Protein AF-A0A6A9SJ47-F1 (afdb_monomer)

Structure (mmCIF, N/CA/C/O backbone):
data_AF-A0A6A9SJ47-F1
#
_entry.id   AF-A0A6A9SJ47-F1
#
loop_
_atom_site.group_PDB
_atom_site.id
_atom_site.type_symbol
_atom_site.label_atom_id
_atom_site.label_alt_id
_atom_site.label_comp_id
_atom_site.label_asym_id
_atom_site.label_entity_id
_atom_site.label_seq_id
_atom_site.pdbx_PDB_ins_code
_atom_site.Cartn_x
_atom_site.Cartn_y
_atom_site.Cartn_z
_atom_site.occupancy
_atom_site.B_iso_or_equiv
_atom_site.auth_seq_id
_atom_site.auth_comp_id
_atom_site.auth_asym_id
_atom_site.auth_atom_id
_atom_site.pdbx_PDB_model_num
ATOM 1 N N . MET A 1 1 ? -46.510 14.498 6.856 1.00 38.53 1 MET A N 1
ATOM 2 C CA . MET A 1 1 ? -45.341 15.054 7.566 1.00 38.53 1 MET A CA 1
ATOM 3 C C . MET A 1 1 ? -44.409 15.606 6.505 1.00 38.53 1 MET A C 1
ATOM 5 O O . MET A 1 1 ? -44.018 14.842 5.630 1.00 38.53 1 MET A O 1
ATOM 9 N N . SER A 1 2 ? -44.195 16.925 6.502 1.00 41.66 2 SER A N 1
ATOM 10 C CA . SER A 1 2 ? -43.297 17.608 5.561 1.00 41.66 2 SER A CA 1
ATOM 11 C C . SER A 1 2 ? -41.881 17.081 5.772 1.00 41.66 2 SER A C 1
ATOM 13 O O . SER A 1 2 ? -41.416 17.031 6.907 1.00 41.66 2 SER A O 1
ATOM 15 N N . ARG A 1 3 ? -41.240 16.602 4.707 1.00 46.16 3 ARG A N 1
ATOM 16 C CA . ARG A 1 3 ? -39.830 16.213 4.724 1.00 46.16 3 ARG A CA 1
ATOM 17 C C . ARG A 1 3 ? -39.030 17.479 4.427 1.00 46.16 3 ARG A C 1
ATOM 19 O O . ARG A 1 3 ? -38.907 17.843 3.264 1.00 46.16 3 ARG A O 1
ATOM 26 N N . ASP A 1 4 ? -38.524 18.128 5.471 1.00 48.19 4 ASP A N 1
ATOM 27 C CA . ASP A 1 4 ? -37.650 19.306 5.379 1.00 48.19 4 ASP A CA 1
ATOM 28 C C . ASP A 1 4 ? -36.242 18.892 4.925 1.00 48.19 4 ASP A C 1
ATOM 30 O O . ASP A 1 4 ? -35.287 18.886 5.694 1.00 48.19 4 ASP A O 1
ATOM 34 N N . TRP A 1 5 ? -36.122 18.483 3.663 1.00 48.81 5 TRP A N 1
ATOM 35 C CA . TRP A 1 5 ? -34.831 18.366 2.991 1.00 48.81 5 TRP A CA 1
ATOM 36 C C . TRP A 1 5 ? -34.621 19.664 2.221 1.00 48.81 5 TRP A C 1
ATOM 38 O O . TRP A 1 5 ? -35.140 19.823 1.117 1.00 48.81 5 TRP A O 1
ATOM 48 N N . ASP A 1 6 ? -33.928 20.623 2.832 1.00 63.69 6 ASP A N 1
ATOM 49 C CA . ASP A 1 6 ? -33.497 21.827 2.126 1.00 63.69 6 ASP A CA 1
ATOM 50 C C . ASP A 1 6 ? -32.212 21.562 1.322 1.00 63.69 6 ASP A C 1
ATOM 52 O O . ASP A 1 6 ? -31.498 20.580 1.547 1.00 63.69 6 ASP A O 1
ATOM 56 N N . GLN A 1 7 ? -31.916 22.440 0.362 1.00 55.34 7 GLN A N 1
ATOM 57 C CA . GLN A 1 7 ? -30.759 22.292 -0.524 1.00 55.34 7 GLN A CA 1
ATOM 58 C C . GLN A 1 7 ? -29.437 22.210 0.261 1.00 55.34 7 GLN A C 1
ATOM 60 O O . GLN A 1 7 ? -28.571 21.419 -0.083 1.00 55.34 7 GLN A O 1
ATOM 65 N N . ASN A 1 8 ? -29.318 22.929 1.382 1.00 55.66 8 ASN A N 1
ATOM 66 C CA . ASN A 1 8 ? -28.132 22.898 2.244 1.00 55.66 8 ASN A CA 1
ATOM 67 C C . ASN A 1 8 ? -27.959 21.562 2.987 1.00 55.66 8 ASN A C 1
ATOM 69 O O . ASN A 1 8 ? -26.841 21.190 3.350 1.00 55.66 8 ASN A O 1
ATOM 73 N N . THR A 1 9 ? -29.054 20.864 3.283 1.00 58.53 9 THR A N 1
ATOM 74 C CA . THR A 1 9 ? -29.053 19.518 3.864 1.00 58.53 9 THR A CA 1
ATOM 75 C C . THR A 1 9 ? -28.675 18.513 2.791 1.00 58.53 9 THR A C 1
ATOM 77 O O . THR A 1 9 ? -27.786 17.700 3.018 1.00 58.53 9 THR A O 1
ATOM 80 N N . VAL A 1 10 ? -29.262 18.624 1.599 1.00 59.06 10 VAL A N 1
ATOM 81 C CA . VAL A 1 10 ? -28.927 17.781 0.444 1.00 59.06 10 VAL A CA 1
ATOM 82 C C . VAL A 1 10 ? -27.451 17.925 0.055 1.00 59.06 10 VAL A C 1
ATOM 84 O O . VAL A 1 10 ? -26.758 16.918 -0.057 1.00 59.06 10 VAL A O 1
ATOM 87 N N . ASP A 1 11 ? -26.929 19.147 -0.043 1.00 55.75 11 ASP A N 1
ATOM 88 C CA . ASP A 1 11 ? -25.533 19.412 -0.410 1.00 55.75 11 ASP A CA 1
ATOM 89 C C . ASP A 1 11 ? -24.545 18.926 0.666 1.00 55.75 11 ASP A C 1
ATOM 91 O O . ASP A 1 11 ? -23.457 18.457 0.334 1.00 55.75 11 ASP A O 1
ATOM 95 N N . ARG A 1 12 ? -24.939 18.947 1.952 1.00 54.28 12 ARG A N 1
ATOM 96 C CA . ARG A 1 12 ? -24.180 18.313 3.050 1.00 54.28 12 ARG A CA 1
ATOM 97 C C . ARG A 1 12 ? -24.175 16.783 2.998 1.00 54.28 12 ARG A C 1
ATOM 99 O O . ARG A 1 12 ? -23.286 16.181 3.587 1.00 54.28 12 ARG A O 1
ATOM 106 N N . HIS A 1 13 ? -25.160 16.161 2.353 1.00 53.22 13 HIS A N 1
ATOM 107 C CA . HIS A 1 13 ? -25.353 14.705 2.366 1.00 53.22 13 HIS A CA 1
ATOM 108 C C . HIS A 1 13 ? -24.924 14.015 1.063 1.00 53.22 13 HIS A C 1
ATOM 110 O O . HIS A 1 13 ? -24.545 12.850 1.106 1.00 53.22 13 HIS A O 1
ATOM 116 N N . ILE A 1 14 ? -24.996 14.696 -0.086 1.00 54.41 14 ILE A N 1
ATOM 117 C CA . ILE A 1 14 ? -24.738 14.098 -1.408 1.00 54.41 14 ILE A CA 1
ATOM 118 C C . ILE A 1 14 ? -23.280 14.265 -1.856 1.00 54.41 14 ILE A C 1
ATOM 120 O O . ILE A 1 14 ? -22.768 13.400 -2.560 1.00 54.41 14 ILE A O 1
ATOM 124 N N . ASN A 1 15 ? -22.599 15.339 -1.445 1.00 50.59 15 ASN A N 1
ATOM 125 C CA . ASN A 1 15 ? -21.306 15.703 -2.037 1.00 50.59 15 ASN A CA 1
ATOM 126 C C . ASN A 1 15 ? -20.080 15.181 -1.281 1.00 50.59 15 ASN A C 1
ATOM 128 O O . ASN A 1 15 ? -18.968 15.358 -1.770 1.00 50.59 15 ASN A O 1
ATOM 132 N N . PHE A 1 16 ? -20.260 14.550 -0.118 1.00 51.81 16 PHE A N 1
ATOM 133 C CA . PHE A 1 16 ? -19.138 14.072 0.683 1.00 51.81 16 PHE A CA 1
ATOM 134 C C . PHE A 1 16 ? -19.022 12.554 0.629 1.00 51.81 16 PHE A C 1
ATOM 136 O O . PHE A 1 16 ? -19.960 11.834 0.982 1.00 51.81 16 PHE A O 1
ATOM 143 N N . LEU A 1 17 ? -17.841 12.067 0.245 1.00 56.53 17 LEU A N 1
ATOM 144 C CA . LEU A 1 17 ? -17.450 10.688 0.519 1.00 56.53 17 LEU A CA 1
ATOM 145 C C . LEU A 1 17 ? -17.514 10.446 2.038 1.00 56.53 17 LEU A C 1
ATOM 147 O O . LEU A 1 17 ? -17.260 11.373 2.809 1.00 56.53 17 LEU A O 1
ATOM 151 N N . PRO A 1 18 ? -17.812 9.223 2.508 1.00 56.12 18 PRO A N 1
ATOM 152 C CA . PRO A 1 18 ? -17.933 8.962 3.941 1.00 56.12 18 PRO A CA 1
ATOM 153 C C . PRO A 1 18 ? -16.677 9.353 4.741 1.00 56.12 18 PRO A C 1
ATOM 155 O O . PRO A 1 18 ? -16.800 9.875 5.844 1.00 56.12 18 PRO A O 1
ATOM 158 N N . SER A 1 19 ? -15.483 9.208 4.153 1.00 57.66 19 SER A N 1
ATOM 159 C CA . SER A 1 19 ? -14.197 9.642 4.723 1.00 57.66 19 SER A CA 1
ATOM 160 C C . SER A 1 19 ? -14.016 11.167 4.827 1.00 57.66 19 SER A C 1
ATOM 162 O O . SER A 1 19 ? -13.114 11.631 5.516 1.00 57.66 19 SER A O 1
ATOM 164 N N . GLN A 1 20 ? -14.853 11.966 4.158 1.00 57.22 20 GLN A N 1
ATOM 165 C CA . GLN A 1 20 ? -14.824 13.436 4.202 1.00 57.22 20 GLN A CA 1
ATOM 166 C C . GLN A 1 20 ? -15.758 14.015 5.273 1.00 57.22 20 GLN A C 1
ATOM 168 O O . GLN A 1 20 ? -15.729 15.217 5.544 1.00 57.22 20 GLN A O 1
ATOM 173 N N . GLN A 1 21 ? -16.617 13.189 5.869 1.00 61.78 21 GLN A N 1
ATOM 174 C CA . GLN A 1 21 ? -17.585 13.643 6.854 1.00 61.78 21 GLN A CA 1
ATOM 175 C C . GLN A 1 21 ? -16.943 13.707 8.238 1.00 61.78 21 GLN A C 1
ATOM 177 O O . GLN A 1 21 ? -16.245 12.789 8.665 1.00 61.78 21 GLN A O 1
ATOM 182 N N . SER A 1 22 ? -17.227 14.777 8.985 1.00 68.75 22 SER A N 1
ATOM 183 C CA . SER A 1 22 ? -16.893 14.794 10.409 1.00 68.75 22 SER A CA 1
ATOM 184 C C . SER A 1 22 ? -17.619 13.653 11.120 1.00 68.75 22 SER A C 1
ATOM 186 O O . SER A 1 22 ? -18.719 13.266 10.719 1.00 68.75 22 SER A O 1
ATOM 188 N N . LYS A 1 23 ? -17.043 13.145 12.212 1.00 75.25 23 LYS A N 1
ATOM 189 C CA . LYS A 1 23 ? -17.611 12.027 12.980 1.00 75.25 23 LYS A CA 1
ATOM 190 C C . LYS A 1 23 ? -19.107 12.182 13.277 1.00 75.25 23 LYS A C 1
ATOM 192 O O . LYS A 1 23 ? -19.857 11.223 13.127 1.00 75.25 23 LYS A O 1
ATOM 197 N N . ASN A 1 24 ? -19.552 13.387 13.635 1.00 73.38 24 ASN A N 1
ATOM 198 C CA . ASN A 1 24 ? -20.963 13.662 13.922 1.00 73.38 24 ASN A CA 1
ATOM 199 C C . ASN A 1 24 ? -21.843 13.554 12.665 1.00 73.38 24 ASN A C 1
ATOM 201 O O . ASN A 1 24 ? -22.856 12.866 12.693 1.00 73.38 24 ASN A O 1
ATOM 205 N N . ILE A 1 25 ? -21.423 14.158 11.547 1.00 73.62 25 ILE A N 1
ATOM 206 C CA . ILE A 1 25 ? -22.159 14.094 10.271 1.00 73.62 25 ILE A CA 1
ATOM 207 C C . ILE A 1 25 ? -22.202 12.654 9.748 1.00 73.62 25 ILE A C 1
ATOM 209 O O . ILE A 1 25 ? -23.231 12.191 9.257 1.00 73.62 25 ILE A O 1
ATOM 213 N N . PHE A 1 26 ? -21.097 11.925 9.891 1.00 80.44 26 PHE A N 1
ATOM 214 C CA . PHE A 1 26 ? -21.041 10.518 9.533 1.00 80.44 26 PHE A CA 1
ATOM 215 C C . PHE A 1 26 ? -22.024 9.699 10.365 1.00 80.44 26 PHE A C 1
ATOM 217 O O . PHE A 1 26 ? -22.795 8.933 9.802 1.00 80.44 26 PHE A O 1
ATOM 224 N N . HIS A 1 27 ? -22.057 9.872 11.688 1.00 76.94 27 HIS A N 1
ATOM 225 C CA . HIS A 1 27 ? -22.990 9.133 12.542 1.00 76.94 27 HIS A CA 1
ATOM 226 C C . HIS A 1 27 ? -24.462 9.413 12.221 1.00 76.94 27 HIS A C 1
ATOM 228 O O . HIS A 1 27 ? -25.268 8.487 12.281 1.00 76.94 27 HIS A O 1
ATOM 234 N N . ASP A 1 28 ? -24.798 10.641 11.826 1.00 74.44 28 ASP A N 1
ATOM 235 C CA . ASP A 1 28 ? -26.165 11.011 11.446 1.00 74.44 28 ASP A CA 1
ATOM 236 C C . ASP A 1 28 ? -26.609 10.379 10.113 1.00 74.44 28 ASP A C 1
ATOM 238 O O . ASP A 1 28 ? -27.802 10.171 9.884 1.00 74.44 28 ASP A O 1
ATOM 242 N N . THR A 1 29 ? -25.661 10.067 9.225 1.00 72.00 29 THR A N 1
ATOM 243 C CA . THR A 1 29 ? -25.938 9.604 7.851 1.00 72.00 29 THR A CA 1
ATOM 244 C C . THR A 1 29 ? -25.562 8.149 7.594 1.00 72.00 29 THR A C 1
ATOM 246 O O . THR A 1 29 ? -25.972 7.558 6.591 1.00 72.00 29 THR A O 1
ATOM 249 N N . HIS A 1 30 ? -24.793 7.550 8.497 1.00 79.81 30 HIS A N 1
ATOM 250 C CA . HIS A 1 30 ? -24.320 6.188 8.384 1.00 79.81 30 HIS A CA 1
ATOM 251 C C . HIS A 1 30 ? -25.481 5.201 8.507 1.00 79.81 30 HIS A C 1
ATOM 253 O O . HIS A 1 30 ? -26.184 5.138 9.515 1.00 79.81 30 HIS A O 1
ATOM 259 N N . TYR A 1 31 ? -25.645 4.384 7.469 1.00 77.62 31 TYR A N 1
ATOM 260 C CA . TYR A 1 31 ? -26.553 3.252 7.503 1.00 77.62 31 TYR A CA 1
ATOM 261 C C . TYR A 1 31 ? -25.778 2.006 7.957 1.00 77.62 31 TYR A C 1
ATOM 263 O O . TYR A 1 31 ? -24.804 1.657 7.282 1.00 77.62 31 TYR A O 1
ATOM 271 N N . PRO A 1 32 ? -26.200 1.331 9.044 1.00 79.25 32 PRO A N 1
ATOM 272 C CA . PRO A 1 32 ? -25.499 0.167 9.578 1.00 79.25 32 PRO A CA 1
ATOM 273 C C . PRO A 1 32 ? -25.248 -0.927 8.538 1.00 79.25 32 PRO A C 1
ATOM 275 O O . PRO A 1 32 ? -26.120 -1.280 7.732 1.00 79.25 32 PRO A O 1
ATOM 278 N N . ILE A 1 33 ? -24.036 -1.479 8.556 1.00 78.94 33 ILE A N 1
ATOM 279 C CA . ILE A 1 33 ? -23.610 -2.547 7.650 1.00 78.94 33 ILE A CA 1
ATOM 280 C C . ILE A 1 33 ? -23.745 -3.891 8.377 1.00 78.94 33 ILE A C 1
ATOM 282 O O . ILE A 1 33 ? -22.776 -4.457 8.876 1.00 78.94 33 ILE A O 1
ATOM 286 N N . ASP A 1 34 ? -24.974 -4.420 8.385 1.00 79.44 34 ASP A N 1
ATOM 287 C CA . ASP A 1 34 ? -25.342 -5.558 9.250 1.00 79.44 34 ASP A CA 1
ATOM 288 C C . ASP A 1 34 ? -25.464 -6.913 8.540 1.00 79.44 34 ASP A C 1
ATOM 290 O O . ASP A 1 34 ? -25.859 -7.921 9.124 1.00 79.44 34 ASP A O 1
ATOM 294 N N . ARG A 1 35 ? -25.186 -6.943 7.235 1.00 73.19 35 ARG A N 1
ATOM 295 C CA . ARG A 1 35 ? -25.323 -8.145 6.400 1.00 73.19 35 ARG A CA 1
ATOM 296 C C . ARG A 1 35 ? -24.044 -8.443 5.656 1.00 73.19 35 ARG A C 1
ATOM 298 O O . ARG A 1 35 ? -23.993 -8.390 4.424 1.00 73.19 35 ARG A O 1
ATOM 305 N N . VAL A 1 36 ? -23.009 -8.748 6.419 1.00 71.12 36 VAL A N 1
ATOM 306 C CA . VAL A 1 36 ? -21.720 -9.123 5.862 1.00 71.12 36 VAL A CA 1
ATOM 307 C C . VAL A 1 36 ? -21.588 -10.643 5.896 1.00 71.12 36 VAL A C 1
ATOM 309 O O . VAL A 1 36 ? -21.524 -11.234 6.969 1.00 71.12 36 VAL A O 1
ATOM 312 N N . TYR A 1 37 ? -21.593 -11.299 4.731 1.00 66.25 37 TYR A N 1
ATOM 313 C CA . TYR A 1 37 ? -21.490 -12.760 4.677 1.00 66.25 37 TYR A CA 1
ATOM 314 C C . TYR A 1 37 ? -20.090 -13.191 5.080 1.00 66.25 37 TYR A C 1
ATOM 316 O O . TYR A 1 37 ? -19.106 -12.727 4.496 1.00 66.25 37 TYR A O 1
ATOM 324 N N . ALA A 1 38 ? -19.996 -14.105 6.034 1.00 62.44 38 ALA A N 1
ATOM 325 C CA . ALA A 1 38 ? -18.716 -14.569 6.523 1.00 62.44 38 ALA A CA 1
ATOM 326 C C . ALA A 1 38 ? -18.353 -15.917 5.905 1.00 62.44 38 ALA A C 1
ATOM 328 O O . ALA A 1 38 ? -18.955 -16.944 6.202 1.00 62.44 38 ALA A O 1
ATOM 329 N N . ASN A 1 39 ? -17.341 -15.927 5.041 1.00 56.09 39 ASN A N 1
ATOM 330 C CA . ASN A 1 39 ? -16.926 -17.155 4.357 1.00 56.09 39 ASN A CA 1
ATOM 331 C C . ASN A 1 39 ? -15.966 -17.994 5.223 1.00 56.09 39 ASN A C 1
ATOM 333 O O . ASN A 1 39 ? -15.905 -19.216 5.120 1.00 56.09 39 ASN A O 1
ATOM 337 N N . TYR A 1 40 ? -15.196 -17.338 6.094 1.00 52.47 40 TYR A N 1
ATOM 338 C CA . TYR A 1 40 ? -14.338 -17.997 7.075 1.00 52.47 40 TYR A CA 1
ATOM 339 C C . TYR A 1 40 ? -14.040 -17.016 8.208 1.00 52.47 40 TYR A C 1
ATOM 341 O O . TYR A 1 40 ? -13.509 -15.939 7.951 1.00 52.47 40 TYR A O 1
ATOM 349 N N . ILE A 1 41 ? -14.378 -17.382 9.446 1.00 52.47 41 ILE A N 1
ATOM 350 C CA . ILE A 1 41 ? -14.035 -16.630 10.657 1.00 52.47 41 ILE A CA 1
ATOM 351 C C . ILE A 1 41 ? -13.404 -17.614 11.637 1.00 52.47 41 ILE A C 1
ATOM 353 O O . ILE A 1 41 ? -13.991 -18.648 11.956 1.00 52.47 41 ILE A O 1
ATOM 357 N N . ARG A 1 42 ? -12.230 -17.280 12.172 1.00 49.03 42 ARG A N 1
ATOM 358 C CA . ARG A 1 42 ? -11.756 -17.851 13.440 1.00 49.03 42 ARG A CA 1
ATOM 359 C C . ARG A 1 42 ? -11.910 -16.799 14.534 1.00 49.03 42 ARG A C 1
ATOM 361 O O . ARG A 1 42 ? -10.930 -16.228 14.990 1.00 49.03 42 ARG A O 1
ATOM 368 N N . SER A 1 43 ? -13.153 -16.521 14.909 1.00 48.09 43 SER A N 1
ATOM 369 C CA . SER A 1 43 ? -13.474 -15.701 16.077 1.00 48.09 43 SER A CA 1
ATOM 370 C C . SER A 1 43 ? -13.864 -16.628 17.229 1.00 48.09 43 SER A C 1
ATOM 372 O O . SER A 1 43 ? -14.441 -17.691 16.976 1.00 48.09 43 SER A O 1
ATOM 374 N N . PRO A 1 44 ? -13.557 -16.278 18.490 1.00 41.78 44 PRO A N 1
ATOM 375 C CA . PRO A 1 44 ? -14.136 -16.963 19.644 1.00 41.78 44 PRO A CA 1
ATOM 376 C C . PRO A 1 44 ? -15.671 -16.866 19.680 1.00 41.78 44 PRO A C 1
ATOM 378 O O . PRO A 1 44 ? -16.319 -17.667 20.354 1.00 41.78 44 PRO A O 1
ATOM 381 N N . VAL A 1 45 ? -16.254 -15.920 18.944 1.00 47.06 45 VAL A N 1
ATOM 382 C CA . VAL A 1 45 ? -17.695 -15.709 18.863 1.00 47.06 45 VAL A CA 1
ATOM 383 C C . VAL A 1 45 ? -18.272 -16.543 17.713 1.00 47.06 45 VAL A C 1
ATOM 385 O O . VAL A 1 45 ? -17.793 -16.500 16.578 1.00 47.06 45 VAL A O 1
ATOM 388 N N . ARG A 1 46 ? -19.295 -17.351 18.017 1.00 50.28 46 ARG A N 1
ATOM 389 C CA . ARG A 1 46 ? -20.103 -18.035 16.999 1.00 50.28 46 ARG A CA 1
ATOM 390 C C . ARG A 1 46 ? -21.056 -17.017 16.400 1.00 50.28 46 ARG A C 1
ATOM 392 O O . ARG A 1 46 ? -21.852 -16.442 17.133 1.00 50.28 46 ARG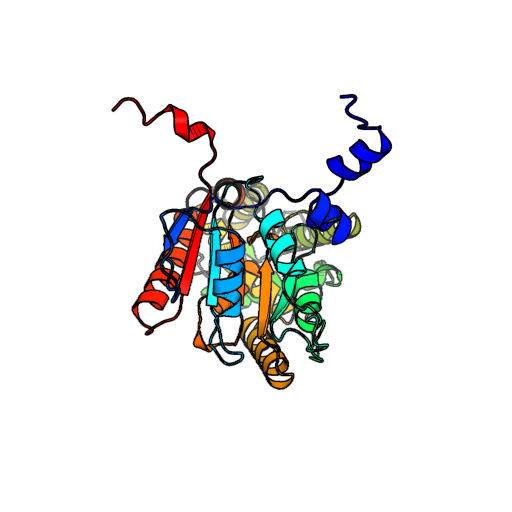 A O 1
ATOM 399 N N . TYR A 1 47 ? -20.993 -16.852 15.093 1.00 57.03 47 TYR A N 1
ATOM 400 C CA . TYR A 1 47 ? -21.889 -15.965 14.376 1.00 57.03 47 TYR A CA 1
ATOM 401 C C . TYR A 1 47 ? -22.816 -16.772 13.467 1.00 57.03 47 TYR A C 1
ATOM 403 O O . TYR A 1 47 ? -22.451 -17.865 13.020 1.00 57.03 47 TYR A O 1
ATOM 411 N N . ASP A 1 48 ? -24.008 -16.233 13.225 1.00 55.00 48 ASP A N 1
ATOM 412 C CA . ASP A 1 48 ? -24.922 -16.723 12.195 1.00 55.00 48 ASP A CA 1
ATOM 413 C C . ASP A 1 48 ? -24.326 -16.488 10.788 1.00 55.00 48 ASP A C 1
ATOM 415 O O . ASP A 1 48 ? -23.200 -16.013 10.631 1.00 55.00 48 ASP A O 1
ATOM 419 N N . GLU A 1 49 ? -25.076 -16.822 9.735 1.00 62.34 49 GLU A N 1
ATOM 420 C CA . GLU A 1 49 ? -24.665 -16.686 8.324 1.00 62.34 49 GLU A CA 1
ATOM 421 C C . GLU A 1 49 ? -24.171 -15.268 7.938 1.00 62.34 49 GLU A C 1
ATOM 423 O O . GLU A 1 49 ? -23.404 -15.107 6.984 1.00 62.34 49 GLU A O 1
ATOM 428 N N . PHE A 1 50 ? -24.566 -14.242 8.701 1.00 70.94 50 PHE A N 1
ATOM 429 C CA . PHE A 1 50 ? -24.202 -12.84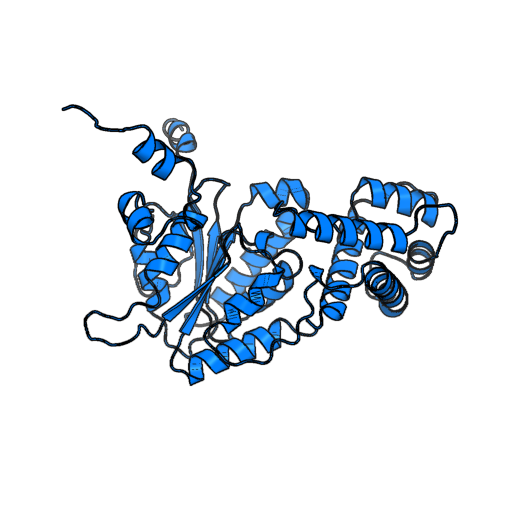2 8.493 1.00 70.94 50 PHE A CA 1
ATOM 430 C C . PHE A 1 50 ? -23.626 -12.202 9.758 1.00 70.94 50 PHE A C 1
ATOM 432 O O . PHE A 1 50 ? -24.067 -12.481 10.871 1.00 70.94 50 PHE A O 1
ATOM 439 N N . LEU A 1 51 ? -22.675 -11.293 9.554 1.00 75.75 51 LEU A N 1
ATOM 440 C CA . LEU A 1 51 ? -22.049 -10.469 10.582 1.00 75.75 51 LEU A CA 1
ATOM 441 C C . LEU A 1 51 ? -22.534 -9.029 10.503 1.00 75.75 51 LEU A C 1
ATOM 443 O O . LEU A 1 51 ? -22.706 -8.495 9.399 1.00 75.75 51 LEU A O 1
ATOM 447 N N . THR A 1 52 ? -22.648 -8.399 11.672 1.00 84.12 52 THR A N 1
ATOM 448 C CA . THR A 1 52 ? -22.788 -6.947 11.785 1.00 84.12 52 THR A CA 1
ATOM 449 C C . THR A 1 52 ? -21.445 -6.245 11.903 1.00 84.12 52 THR A C 1
ATOM 451 O O . THR A 1 52 ? -20.431 -6.861 12.238 1.00 84.12 52 THR A O 1
ATOM 454 N N . GLN A 1 53 ? -21.420 -4.942 11.643 1.00 85.81 53 GLN A N 1
ATOM 455 C CA . GLN A 1 53 ? -20.225 -4.120 11.838 1.00 85.81 53 GLN A CA 1
ATOM 456 C C . GLN A 1 53 ? -19.724 -4.142 13.296 1.00 85.81 53 GLN A C 1
ATOM 458 O O . GLN A 1 53 ? -18.517 -4.151 13.532 1.00 85.81 53 GLN A O 1
ATOM 463 N N . GLU A 1 54 ? -20.617 -4.274 14.281 1.00 86.56 54 GLU A N 1
ATOM 464 C CA . GLU A 1 54 ? -20.264 -4.457 15.694 1.00 86.56 54 GLU A CA 1
ATOM 465 C C . GLU A 1 54 ? -19.577 -5.803 15.936 1.00 86.56 54 GLU A C 1
ATOM 467 O O . GLU A 1 54 ? -18.617 -5.867 16.700 1.00 86.56 54 GLU A O 1
ATOM 472 N N . ASN A 1 55 ? -19.994 -6.871 15.246 1.00 83.69 55 ASN A N 1
ATOM 473 C CA . ASN A 1 55 ? -19.295 -8.157 15.315 1.00 83.69 55 ASN A CA 1
ATOM 474 C C . ASN A 1 55 ? -17.869 -8.072 14.749 1.00 83.69 55 ASN A C 1
ATOM 476 O O . ASN A 1 55 ? -16.956 -8.740 15.245 1.00 83.69 55 ASN A O 1
ATOM 480 N N . ILE A 1 56 ? -17.667 -7.250 13.714 1.00 84.12 56 ILE A N 1
ATOM 481 C CA . ILE A 1 56 ? -16.342 -6.987 13.136 1.00 84.12 56 ILE A CA 1
ATOM 482 C C . ILE A 1 56 ? -15.480 -6.228 14.143 1.00 84.12 56 ILE A C 1
ATOM 484 O O . ILE A 1 56 ? -14.354 -6.648 14.414 1.00 84.12 56 ILE A O 1
ATOM 488 N N . LEU A 1 57 ? -16.025 -5.167 14.741 1.00 87.50 57 LEU A N 1
ATOM 489 C CA . LEU A 1 57 ? -15.347 -4.399 15.781 1.00 87.50 57 LEU A CA 1
ATOM 490 C C . LEU A 1 57 ? -14.954 -5.281 16.970 1.00 87.50 57 LEU A C 1
ATOM 492 O O . LEU A 1 57 ? -13.803 -5.246 17.388 1.00 87.50 57 LEU A O 1
ATOM 496 N N . GLU A 1 58 ? -15.868 -6.109 17.478 1.00 84.88 58 GLU A N 1
ATOM 497 C CA . GLU A 1 58 ? -15.602 -7.049 18.576 1.00 84.88 58 GLU A CA 1
ATOM 498 C C . GLU A 1 58 ? -14.494 -8.049 18.212 1.00 84.88 58 GLU A C 1
ATOM 500 O O . GLU A 1 58 ? -13.607 -8.350 19.012 1.00 84.88 58 GLU A O 1
ATOM 505 N N . SER A 1 59 ? -14.491 -8.543 16.972 1.00 83.06 59 SER A N 1
ATOM 506 C CA . SER A 1 59 ? -13.432 -9.433 16.493 1.00 83.06 59 SER A CA 1
ATOM 507 C C . SER A 1 59 ? -12.064 -8.741 16.491 1.00 83.06 59 SER A C 1
ATOM 509 O O . SER A 1 59 ? -11.073 -9.357 16.900 1.00 83.06 59 SER A O 1
ATOM 511 N N . ILE A 1 60 ? -12.003 -7.465 16.097 1.00 85.62 60 ILE A N 1
ATOM 512 C CA . ILE A 1 60 ? -10.788 -6.640 16.161 1.00 85.62 60 ILE A CA 1
ATOM 513 C C . ILE A 1 60 ? -10.390 -6.404 17.627 1.00 85.62 60 ILE A C 1
ATOM 515 O O . ILE A 1 60 ? -9.272 -6.712 18.017 1.00 85.62 60 ILE A O 1
ATOM 519 N N . THR A 1 61 ? -11.302 -5.999 18.503 1.00 86.88 61 THR A N 1
ATOM 520 C CA . THR A 1 61 ? -10.953 -5.664 19.896 1.00 86.88 61 THR A CA 1
ATOM 521 C C . THR A 1 61 ? -10.752 -6.879 20.816 1.00 86.88 61 THR A C 1
ATOM 523 O O . THR A 1 61 ? -10.304 -6.736 21.954 1.00 86.88 61 THR A O 1
ATOM 526 N N . SER A 1 62 ? -11.000 -8.102 20.328 1.00 83.75 62 SER A N 1
ATOM 527 C CA . SER A 1 62 ? -10.784 -9.355 21.078 1.00 83.75 62 SER A CA 1
ATOM 528 C C . SER A 1 62 ? -9.317 -9.795 21.234 1.00 83.75 62 SER A C 1
ATOM 530 O O . SER A 1 62 ? -9.031 -10.777 21.926 1.00 83.75 62 SER A O 1
ATOM 532 N N . SER A 1 63 ? -8.366 -9.130 20.573 1.00 80.06 63 SER A N 1
ATOM 533 C CA . SER A 1 63 ? -6.937 -9.468 20.667 1.00 80.06 63 SER A CA 1
ATOM 534 C C . SER A 1 63 ? -6.260 -8.975 21.947 1.00 80.06 63 SER A C 1
ATOM 536 O O . SER A 1 63 ? -6.833 -8.290 22.785 1.00 80.06 63 SER A O 1
ATOM 538 N N . LYS A 1 64 ? -4.987 -9.341 22.101 1.00 85.00 64 LYS A N 1
ATOM 539 C CA . LYS A 1 64 ? -4.055 -8.690 23.024 1.00 85.00 64 LYS A CA 1
ATOM 540 C C . LYS A 1 64 ? -3.093 -7.820 22.227 1.00 85.00 64 LYS A C 1
ATOM 542 O O . LYS A 1 64 ? -2.852 -8.114 21.059 1.00 85.00 64 LYS A O 1
ATOM 547 N N . LEU A 1 65 ? -2.489 -6.827 22.877 1.00 87.81 65 LEU A N 1
ATOM 548 C CA . LEU A 1 65 ? -1.525 -5.912 22.252 1.00 87.81 65 LEU A CA 1
ATOM 549 C C . LEU A 1 65 ? -0.394 -6.664 21.538 1.00 87.81 65 LEU A C 1
ATOM 551 O O . LEU A 1 65 ? -0.102 -6.383 20.388 1.00 87.81 65 LEU A O 1
ATOM 555 N N . THR A 1 66 ? 0.144 -7.704 22.178 1.00 86.50 66 THR A N 1
ATOM 556 C CA . THR A 1 66 ? 1.269 -8.511 21.680 1.00 86.50 66 THR A CA 1
ATOM 557 C C . THR A 1 66 ? 0.866 -9.672 20.774 1.00 86.50 66 THR A C 1
ATOM 559 O O . THR A 1 66 ? 1.711 -10.487 20.402 1.00 86.50 66 THR A O 1
ATOM 562 N N . ASN A 1 67 ? -0.418 -9.814 20.428 1.00 86.50 67 ASN A N 1
ATOM 563 C CA . ASN A 1 67 ? -0.803 -10.839 19.466 1.00 86.50 67 ASN A CA 1
ATOM 564 C C . ASN A 1 67 ? -0.165 -10.527 18.108 1.00 86.50 67 ASN A C 1
ATOM 566 O O . ASN A 1 67 ? -0.156 -9.379 17.675 1.00 86.50 67 ASN A O 1
ATOM 570 N N . ASP A 1 68 ? 0.300 -11.567 17.429 1.00 86.06 68 ASP A N 1
ATOM 571 C CA . ASP A 1 68 ? 0.691 -11.558 16.020 1.00 86.06 68 ASP A CA 1
ATOM 572 C C . ASP A 1 68 ? -0.322 -10.860 15.094 1.00 86.06 68 ASP A C 1
ATOM 574 O O . ASP A 1 68 ? -1.508 -10.721 15.430 1.00 86.06 68 ASP A O 1
ATOM 578 N N . ASN A 1 69 ? 0.141 -10.515 13.890 1.00 84.69 69 ASN A N 1
ATOM 579 C CA . ASN A 1 69 ? -0.679 -9.930 12.836 1.00 84.69 69 ASN A CA 1
ATOM 580 C C . ASN A 1 69 ? -1.949 -10.762 12.588 1.00 84.69 69 ASN A C 1
ATOM 582 O O . ASN A 1 69 ? -1.902 -11.994 12.448 1.00 84.69 69 ASN A O 1
ATOM 586 N N . ARG A 1 70 ? -3.091 -10.075 12.488 1.00 85.38 70 ARG A N 1
ATOM 587 C CA . ARG A 1 70 ? -4.369 -10.639 12.030 1.00 85.38 70 ARG A CA 1
ATOM 588 C C . ARG A 1 70 ? -4.857 -9.858 10.819 1.00 85.38 70 ARG A C 1
ATOM 590 O O . ARG A 1 70 ? -4.779 -8.635 10.801 1.00 85.38 70 ARG A O 1
ATOM 597 N N . LEU A 1 71 ? -5.378 -10.567 9.822 1.00 82.94 71 LEU A N 1
ATOM 598 C CA . LEU A 1 71 ? -5.808 -9.986 8.551 1.00 82.94 71 LEU A CA 1
ATOM 599 C C . LEU A 1 71 ? -7.310 -10.212 8.339 1.00 82.94 71 LEU A C 1
ATOM 601 O O . LEU A 1 71 ? -7.808 -11.334 8.384 1.00 82.94 71 LEU A O 1
ATOM 605 N N . PHE A 1 72 ? -8.033 -9.144 8.052 1.00 83.31 72 PHE A N 1
ATOM 606 C CA . PHE A 1 72 ? -9.454 -9.107 7.752 1.00 83.31 72 PHE A CA 1
ATOM 607 C C . PHE A 1 72 ? -9.600 -8.601 6.314 1.00 83.31 72 PHE A C 1
ATOM 609 O O . PHE A 1 72 ? -9.237 -7.470 6.006 1.00 83.31 72 PHE A O 1
ATOM 616 N N . ILE A 1 73 ? -10.100 -9.447 5.416 1.00 79.44 73 ILE A N 1
ATOM 617 C CA . ILE A 1 73 ? -10.294 -9.122 4.000 1.00 79.44 73 ILE A CA 1
ATOM 618 C C . ILE A 1 73 ? -11.783 -8.900 3.752 1.00 79.44 73 ILE A C 1
ATOM 620 O O . ILE A 1 73 ? -12.592 -9.826 3.886 1.00 79.44 73 ILE A O 1
ATOM 624 N N . ILE A 1 74 ? -12.138 -7.681 3.350 1.00 78.88 74 ILE A N 1
ATOM 625 C CA . ILE A 1 74 ? -13.504 -7.299 3.003 1.00 78.88 74 ILE A CA 1
ATOM 626 C C . ILE A 1 74 ? -13.677 -7.320 1.491 1.00 78.88 74 ILE A C 1
ATOM 628 O O . ILE A 1 74 ? -13.341 -6.369 0.792 1.00 78.88 74 ILE A O 1
ATOM 632 N N . GLU A 1 75 ? -14.236 -8.406 0.975 1.00 77.00 75 GLU A N 1
ATOM 633 C CA . GLU A 1 75 ? -14.512 -8.573 -0.443 1.00 77.00 75 GLU A CA 1
ATOM 634 C C . GLU A 1 75 ? -15.880 -7.990 -0.819 1.00 77.00 75 GLU A C 1
ATOM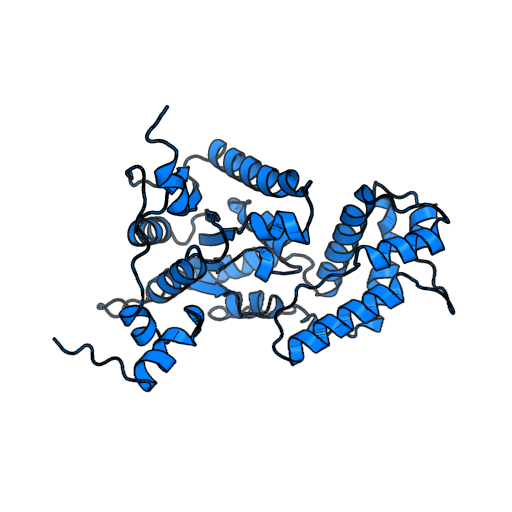 636 O O . GLU A 1 75 ? -16.930 -8.335 -0.265 1.00 77.00 75 GLU A O 1
ATOM 641 N N . GLY A 1 76 ? -15.890 -7.140 -1.838 1.00 71.69 76 GLY A N 1
ATOM 642 C CA . GLY A 1 76 ? -17.134 -6.692 -2.446 1.00 71.69 76 GLY A CA 1
ATOM 643 C C . GLY A 1 76 ? -16.907 -5.737 -3.606 1.00 71.69 76 GLY A C 1
ATOM 644 O O . GLY A 1 76 ? -15.836 -5.149 -3.747 1.00 71.69 76 GLY A O 1
ATOM 645 N N . ALA A 1 77 ? -17.920 -5.583 -4.456 1.00 67.19 77 ALA A N 1
ATOM 646 C CA . ALA A 1 77 ? -17.857 -4.683 -5.604 1.00 67.19 77 ALA A CA 1
ATOM 647 C C . ALA A 1 77 ? -17.649 -3.211 -5.187 1.00 67.19 77 ALA A C 1
ATOM 649 O O . ALA A 1 77 ? -17.836 -2.835 -4.024 1.00 67.19 77 ALA A O 1
ATOM 650 N N . SER A 1 78 ? -17.283 -2.354 -6.142 1.00 70.00 78 SER A N 1
ATOM 651 C CA . SER A 1 78 ? -17.306 -0.906 -5.902 1.00 70.00 78 SER A CA 1
ATOM 652 C C . SER A 1 78 ? -18.714 -0.456 -5.475 1.00 70.00 78 SER A C 1
ATOM 654 O O . SER A 1 78 ? -19.715 -1.009 -5.934 1.00 70.00 78 SER A O 1
ATOM 656 N N . GLY A 1 79 ? -18.793 0.484 -4.531 1.00 69.31 79 GLY A N 1
ATOM 657 C CA . GLY A 1 79 ? -20.060 0.969 -3.969 1.00 69.31 79 GLY A CA 1
ATOM 658 C C . GLY A 1 79 ? -20.732 0.052 -2.935 1.00 69.31 79 GLY A C 1
ATOM 659 O O . GLY A 1 79 ? -21.801 0.383 -2.433 1.00 69.31 79 GLY A O 1
ATOM 660 N N . CYS A 1 80 ? -20.127 -1.077 -2.548 1.00 72.56 80 CYS A N 1
ATOM 661 C CA . CYS A 1 80 ? -20.723 -1.991 -1.564 1.00 72.56 80 CYS A CA 1
ATOM 662 C C . CYS A 1 80 ? -20.486 -1.586 -0.090 1.00 72.56 80 CYS A C 1
ATOM 664 O O . CYS A 1 80 ? -20.703 -2.401 0.807 1.00 72.56 80 CYS A O 1
ATOM 666 N N . GLY A 1 81 ? -20.025 -0.362 0.186 1.00 77.38 81 GLY A N 1
ATOM 667 C CA . GLY A 1 81 ? -19.856 0.165 1.548 1.00 77.38 81 GLY A CA 1
ATOM 668 C C . GLY A 1 81 ? -18.557 -0.211 2.276 1.00 77.38 81 GLY A C 1
ATOM 669 O O . GLY A 1 81 ? -18.518 -0.080 3.492 1.00 77.38 81 GLY A O 1
ATOM 670 N N . LYS A 1 82 ? -17.495 -0.653 1.579 1.00 83.50 82 LYS A N 1
ATOM 671 C CA . LYS A 1 82 ? -16.186 -0.959 2.207 1.00 83.50 82 LYS A 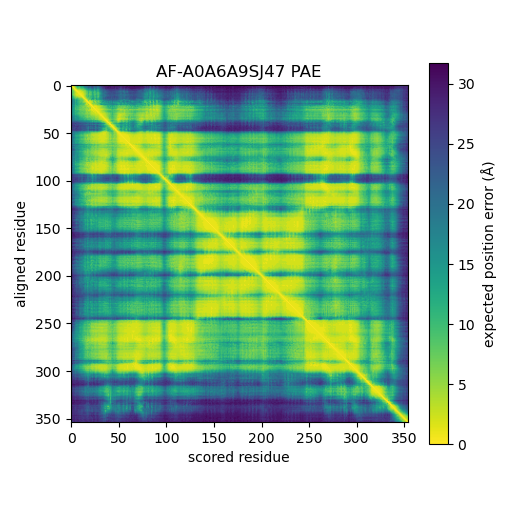CA 1
ATOM 672 C C . LYS A 1 82 ? -15.587 0.261 2.912 1.00 83.50 82 LYS A C 1
ATOM 674 O O . LYS A 1 82 ? -15.362 0.206 4.112 1.00 83.50 82 LYS A O 1
ATOM 679 N N . THR A 1 83 ? -15.464 1.378 2.192 1.00 83.06 83 THR A N 1
ATOM 680 C CA . THR A 1 83 ? -15.050 2.676 2.751 1.00 83.06 83 THR A CA 1
ATOM 681 C C . THR A 1 83 ? -15.919 3.088 3.930 1.00 83.06 83 THR A C 1
ATOM 683 O O . THR A 1 83 ? -15.407 3.464 4.971 1.00 83.06 83 THR A O 1
ATOM 686 N N . GLN A 1 84 ? -17.243 2.941 3.821 1.00 84.44 84 GLN A N 1
ATOM 687 C CA . GLN A 1 84 ? -18.152 3.294 4.911 1.00 84.44 84 GLN A CA 1
ATOM 688 C C . GLN A 1 84 ? -17.922 2.432 6.166 1.00 84.44 84 GLN A C 1
ATOM 690 O O . GLN A 1 84 ? -18.003 2.954 7.274 1.00 84.44 84 GLN A O 1
ATOM 695 N N . LEU A 1 85 ? -17.604 1.143 6.012 1.00 86.94 85 LEU A N 1
ATOM 696 C CA . LEU A 1 85 ? -17.243 0.272 7.131 1.00 86.94 85 LEU A CA 1
ATOM 697 C C . LEU A 1 85 ? -15.894 0.668 7.748 1.00 86.94 85 LEU A C 1
ATOM 699 O O . LEU A 1 85 ? -15.807 0.778 8.968 1.00 86.94 85 LEU A O 1
ATOM 703 N N . CYS A 1 86 ? -14.867 0.920 6.932 1.00 89.81 86 CYS A N 1
ATOM 704 C CA . CYS A 1 86 ? -13.556 1.370 7.412 1.00 89.81 86 CYS A CA 1
ATOM 705 C C . CYS A 1 86 ? -13.651 2.718 8.144 1.00 89.81 86 CYS A C 1
ATOM 707 O O . CYS A 1 86 ? -13.145 2.832 9.255 1.00 89.81 86 CYS A O 1
ATOM 709 N N . THR A 1 87 ? -14.382 3.697 7.602 1.00 88.25 87 THR A N 1
ATOM 710 C CA . THR A 1 87 ? -14.650 4.974 8.287 1.00 88.25 87 THR A CA 1
ATOM 711 C C . THR A 1 87 ? -15.417 4.773 9.594 1.00 88.25 87 THR A C 1
ATOM 713 O O . THR A 1 87 ? -15.120 5.401 10.606 1.00 88.25 87 THR A O 1
ATOM 716 N N . TRP A 1 88 ? -16.411 3.881 9.617 1.00 90.19 88 TRP A N 1
ATOM 717 C CA . TRP A 1 88 ? -17.126 3.601 10.861 1.00 90.19 88 TRP A CA 1
ATOM 718 C C . TRP A 1 88 ? -16.191 3.005 11.922 1.00 90.19 88 TRP A C 1
ATOM 720 O O . TRP A 1 88 ? -16.223 3.456 13.069 1.00 90.19 88 TRP A O 1
ATOM 730 N N . LEU A 1 89 ? -15.336 2.047 11.535 1.00 90.62 89 LEU A N 1
ATOM 731 C CA . LEU A 1 89 ? -14.330 1.430 12.405 1.00 90.62 89 LEU A CA 1
ATOM 732 C C . LEU A 1 89 ? -13.324 2.461 12.928 1.00 90.62 89 LEU A C 1
ATOM 734 O O . LEU A 1 89 ? -13.045 2.457 14.126 1.00 90.62 89 LEU A O 1
ATOM 738 N N . SER A 1 90 ? -12.833 3.370 12.079 1.00 90.12 90 SER A N 1
ATOM 739 C CA . SER A 1 90 ? -11.891 4.413 12.502 1.00 90.12 90 SER A CA 1
ATOM 740 C C . SER A 1 90 ? -12.506 5.357 13.534 1.00 90.12 90 SER A C 1
ATOM 742 O O . SER A 1 90 ? -11.836 5.765 14.474 1.00 90.12 90 SER A O 1
ATOM 744 N N . HIS A 1 91 ? -13.812 5.630 13.445 1.00 87.69 91 HIS A N 1
ATOM 745 C CA . HIS A 1 91 ? -14.530 6.406 14.458 1.00 87.69 91 HIS A CA 1
ATOM 746 C C . HIS A 1 91 ? -14.792 5.642 15.768 1.00 87.69 91 HIS A C 1
ATOM 748 O O . HIS A 1 91 ? -15.076 6.283 16.794 1.00 87.69 91 HIS A O 1
ATOM 754 N N . GLN A 1 92 ? -14.778 4.303 15.741 1.00 86.94 92 GLN A N 1
ATOM 755 C CA . GLN A 1 92 ? -15.011 3.462 16.921 1.00 86.94 92 GLN A CA 1
ATOM 756 C C . GLN A 1 92 ? -13.737 3.191 17.718 1.00 86.94 92 GLN A C 1
ATOM 758 O O . GLN A 1 92 ? -13.815 3.142 18.944 1.00 86.94 92 GLN A O 1
ATOM 763 N N . LEU A 1 93 ? -12.610 3.019 17.033 1.00 87.38 93 LEU A N 1
ATOM 764 C CA . LEU A 1 93 ? -11.304 2.729 17.619 1.00 87.38 93 LEU A CA 1
ATOM 765 C C . LEU A 1 93 ? -10.615 4.035 18.054 1.00 87.38 93 LEU A C 1
ATOM 767 O O . LEU A 1 93 ? -10.827 5.083 17.448 1.00 87.38 93 LEU A O 1
ATOM 771 N N . GLY A 1 94 ? -9.810 3.993 19.116 1.00 73.81 94 GLY A N 1
ATOM 772 C CA . GLY A 1 94 ? -9.071 5.160 19.617 1.00 73.81 94 GLY A CA 1
ATOM 773 C C . GLY A 1 94 ? -9.900 6.116 20.485 1.00 73.81 94 GLY A C 1
ATOM 774 O O . GLY A 1 94 ? -9.549 7.285 20.636 1.00 73.81 94 GLY A O 1
ATOM 775 N N . ARG A 1 95 ? -11.022 5.657 21.058 1.00 54.72 95 ARG A N 1
ATOM 776 C CA . ARG A 1 95 ? -11.839 6.479 21.968 1.00 54.72 95 ARG A CA 1
ATOM 777 C C . ARG A 1 95 ? -11.085 6.786 23.268 1.00 54.72 95 ARG A C 1
ATOM 779 O O . ARG A 1 95 ? -10.562 5.883 23.911 1.00 54.72 95 ARG A O 1
ATOM 786 N N . GLU A 1 96 ? -11.162 8.029 23.746 1.00 50.97 96 GLU A N 1
ATOM 787 C CA . GLU A 1 96 ? -11.244 8.245 25.193 1.00 50.97 96 GLU A CA 1
ATOM 788 C C . GLU A 1 96 ? -12.506 7.513 25.669 1.00 50.97 96 GLU A C 1
ATOM 790 O O . GLU A 1 96 ? -13.632 7.873 25.313 1.00 50.97 96 GLU A O 1
ATOM 795 N N . LEU A 1 97 ? -12.330 6.417 26.402 1.00 49.00 97 LEU A N 1
ATOM 796 C CA . LEU A 1 97 ? -13.421 5.732 27.080 1.00 49.00 97 LEU A CA 1
ATOM 797 C C . LEU A 1 97 ? -14.081 6.728 28.043 1.00 49.00 97 LEU A C 1
ATOM 799 O O . LEU A 1 97 ? -13.410 7.596 28.597 1.00 49.00 97 LEU A O 1
ATOM 803 N N . GLU A 1 98 ? -15.380 6.576 28.314 1.00 43.94 98 GLU A N 1
ATOM 804 C CA . GLU A 1 98 ? -16.114 7.420 29.282 1.00 43.94 98 GLU A CA 1
ATOM 805 C C . GLU A 1 98 ? -15.457 7.449 30.684 1.00 43.94 98 GLU A C 1
ATOM 807 O O . GLU A 1 98 ? -15.747 8.319 31.501 1.00 43.94 98 GLU A O 1
ATOM 812 N N . SER A 1 99 ? -14.539 6.514 30.956 1.00 47.47 99 SER A N 1
ATOM 813 C CA . SER A 1 99 ? -13.698 6.422 32.151 1.00 47.47 99 SER A CA 1
ATOM 814 C C . SER A 1 99 ? -12.427 7.292 32.136 1.00 47.47 99 SER A C 1
ATOM 816 O O . SER A 1 99 ? -11.675 7.257 33.110 1.00 47.47 99 SER A O 1
ATOM 818 N N . GLY A 1 100 ? -12.143 8.033 31.058 1.00 44.22 100 GLY A N 1
ATOM 819 C CA . GLY A 1 100 ? -10.875 8.748 30.857 1.00 44.22 100 GLY A CA 1
ATOM 820 C C . GLY A 1 100 ? -9.687 7.835 30.518 1.00 44.22 100 GLY A C 1
ATOM 821 O O . GLY A 1 100 ? -8.543 8.283 30.544 1.00 44.22 100 GLY A O 1
ATOM 822 N N . GLN A 1 101 ? -9.930 6.551 30.229 1.00 48.38 101 GLN A N 1
ATOM 823 C CA . GLN A 1 101 ? -8.917 5.631 29.705 1.00 48.38 101 GLN A CA 1
ATOM 824 C C . GLN A 1 101 ? -8.876 5.717 28.179 1.00 48.38 101 GLN A C 1
ATOM 826 O O . GLN A 1 101 ? -9.913 5.641 27.530 1.00 48.38 101 GLN A O 1
ATOM 831 N N . VAL A 1 102 ? -7.687 5.843 27.600 1.00 57.69 102 VAL A N 1
ATOM 832 C CA . VAL A 1 102 ? -7.508 5.784 26.144 1.00 57.69 102 VAL A CA 1
ATOM 833 C C . VAL A 1 102 ? -7.666 4.330 25.695 1.00 57.69 102 VAL A C 1
ATOM 835 O O . VAL A 1 102 ? -7.047 3.433 26.273 1.00 57.69 102 VAL A O 1
ATOM 838 N N . ASP A 1 103 ? -8.522 4.095 24.701 1.00 72.06 103 ASP A N 1
ATOM 839 C CA . ASP A 1 103 ? -8.654 2.808 24.025 1.00 72.06 103 ASP A CA 1
ATOM 840 C C . ASP A 1 103 ? -7.277 2.350 23.536 1.00 72.06 103 ASP A C 1
ATOM 842 O O . ASP A 1 103 ? -6.550 3.087 22.870 1.00 72.06 103 ASP A O 1
ATOM 846 N N . SER A 1 104 ? -6.892 1.127 23.895 1.00 85.50 104 SER A N 1
ATOM 847 C CA . SER A 1 104 ? -5.592 0.593 23.506 1.00 85.50 104 SER A CA 1
ATOM 848 C C . SER A 1 104 ? -5.530 0.259 22.014 1.00 85.50 104 SER A C 1
ATOM 850 O O . SER A 1 104 ? -4.450 -0.038 21.524 1.00 85.50 104 SER A O 1
ATOM 852 N N . TYR A 1 105 ? -6.646 0.290 21.283 1.00 90.56 105 TYR A N 1
ATOM 853 C CA . TYR A 1 105 ? -6.692 0.057 19.842 1.00 90.56 105 TYR A CA 1
ATOM 854 C C . TYR A 1 105 ? -6.700 1.372 19.066 1.00 90.56 105 TYR A C 1
ATOM 856 O O . TYR A 1 105 ? -7.659 2.133 19.154 1.00 90.56 105 TYR A O 1
ATOM 864 N N . ILE A 1 106 ? -5.663 1.617 18.266 1.00 90.75 106 ILE A N 1
ATOM 865 C CA . ILE A 1 106 ? -5.508 2.863 17.504 1.00 90.75 106 ILE A CA 1
ATOM 866 C C . ILE A 1 106 ? -5.783 2.593 16.029 1.00 90.75 106 ILE A C 1
ATOM 868 O O . ILE A 1 106 ? -5.107 1.765 15.419 1.00 90.75 106 ILE A O 1
ATOM 872 N N . ALA A 1 107 ? -6.776 3.276 15.458 1.00 92.50 107 ALA A N 1
ATOM 873 C CA . ALA A 1 107 ? -7.057 3.199 14.030 1.00 92.50 107 ALA A CA 1
ATOM 874 C C . ALA A 1 107 ? -6.068 4.042 13.222 1.00 92.50 107 ALA A C 1
ATOM 876 O O . ALA A 1 107 ? -5.897 5.227 13.481 1.00 92.50 107 ALA A O 1
ATOM 877 N N . LEU A 1 108 ? -5.484 3.417 12.203 1.00 92.75 108 LEU A N 1
ATOM 878 C CA . LEU A 1 108 ? -4.596 4.015 11.212 1.00 92.75 108 LEU A CA 1
ATOM 879 C C . LEU A 1 108 ? -5.300 3.864 9.860 1.00 92.75 108 LEU A C 1
ATOM 881 O O . LEU A 1 108 ? -5.246 2.799 9.238 1.00 92.75 108 LEU A O 1
ATOM 885 N N . HIS A 1 109 ? -6.089 4.871 9.477 1.00 91.88 109 HIS A N 1
ATOM 886 C CA . HIS A 1 109 ? -7.008 4.781 8.338 1.00 91.88 109 HIS A CA 1
ATOM 887 C C . HIS A 1 109 ? -6.384 5.368 7.073 1.00 91.88 109 HIS A C 1
ATOM 889 O O . HIS A 1 109 ? -6.263 6.577 6.952 1.00 91.88 109 HIS A O 1
ATOM 895 N N . HIS A 1 110 ? -6.048 4.486 6.130 1.00 89.62 110 HIS A N 1
ATOM 896 C CA . HIS A 1 110 ? -5.695 4.806 4.748 1.00 89.62 110 HIS A CA 1
ATOM 897 C C . HIS A 1 110 ? -6.935 4.676 3.854 1.00 89.62 110 HIS A C 1
ATOM 899 O O . HIS A 1 110 ? -7.359 3.574 3.477 1.00 89.62 110 HIS A O 1
ATOM 905 N N . SER A 1 111 ? -7.564 5.801 3.558 1.00 84.62 111 SER A N 1
ATOM 906 C CA . SER A 1 111 ? -8.795 5.892 2.778 1.00 84.62 111 SER A CA 1
ATOM 907 C C . SER A 1 111 ? -8.534 5.993 1.269 1.00 84.62 111 SER A C 1
ATOM 909 O O . SER A 1 111 ? -7.397 6.104 0.823 1.00 84.62 111 SER A O 1
ATOM 911 N N . GLN A 1 112 ? -9.592 5.946 0.451 1.00 75.19 112 GLN A N 1
ATOM 912 C CA . GLN A 1 112 ? -9.460 6.057 -1.016 1.00 75.19 112 GLN A CA 1
ATOM 913 C C . GLN A 1 112 ? -8.902 7.391 -1.522 1.00 75.19 112 GLN A C 1
ATOM 915 O O . GLN A 1 112 ? -8.492 7.463 -2.670 1.00 75.19 112 GLN A O 1
ATOM 920 N N . ARG A 1 113 ? -8.930 8.440 -0.700 1.00 72.38 113 ARG A N 1
ATOM 921 C CA . ARG A 1 113 ? -8.391 9.758 -1.062 1.00 72.38 113 ARG A CA 1
ATOM 922 C C . ARG A 1 113 ? -6.937 9.937 -0.646 1.00 72.38 113 ARG A C 1
ATOM 924 O O . ARG A 1 113 ? -6.314 10.893 -1.077 1.00 72.38 113 ARG A O 1
ATOM 931 N N . ASP A 1 114 ? -6.452 9.084 0.251 1.00 76.38 114 ASP A N 1
ATOM 932 C CA . ASP A 1 114 ? -5.104 9.231 0.767 1.00 76.38 114 ASP A CA 1
ATOM 933 C C . ASP A 1 114 ? -4.161 8.631 -0.267 1.00 76.38 114 ASP A C 1
ATOM 935 O O . ASP A 1 114 ? -4.381 7.518 -0.771 1.00 76.38 114 ASP A O 1
ATOM 939 N N . HIS A 1 115 ? -3.131 9.390 -0.612 1.00 75.44 115 HIS A N 1
ATOM 940 C CA . HIS A 1 115 ? -2.192 8.952 -1.618 1.00 75.44 115 HIS A CA 1
ATOM 941 C C . HIS A 1 115 ? -1.316 7.846 -1.037 1.00 75.44 115 HIS A C 1
ATOM 943 O O . HIS A 1 115 ? -1.022 7.831 0.157 1.00 75.44 115 HIS A O 1
ATOM 949 N N . SER A 1 116 ? -0.879 6.898 -1.865 1.00 76.38 116 SER A N 1
ATOM 950 C CA . SER A 1 116 ? -0.073 5.754 -1.409 1.00 76.38 116 SER A CA 1
ATOM 951 C C . SER A 1 116 ? 1.202 6.151 -0.644 1.00 76.38 116 SER A C 1
ATOM 953 O O . SER A 1 116 ? 1.718 5.385 0.168 1.00 76.38 116 SER A O 1
ATOM 955 N N . GLU A 1 117 ? 1.673 7.365 -0.893 1.00 75.06 117 GLU A N 1
ATOM 956 C CA . GLU A 1 117 ? 2.809 8.059 -0.311 1.00 75.06 117 GLU A CA 1
ATOM 957 C C . GLU A 1 117 ? 2.577 8.417 1.162 1.00 75.06 117 GLU A C 1
ATOM 959 O O . GLU A 1 117 ? 3.4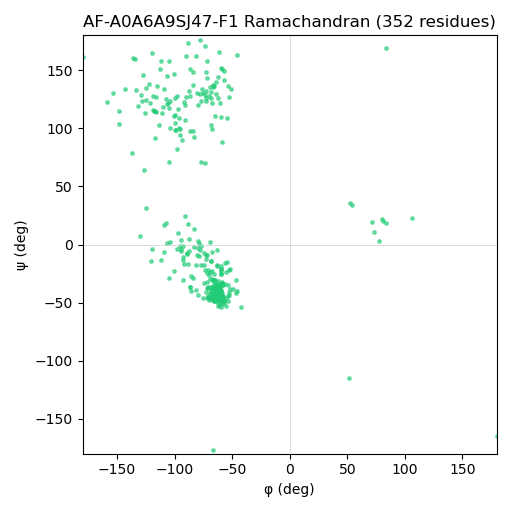91 8.268 1.972 1.00 75.06 117 GLU A O 1
ATOM 964 N N . ASP A 1 118 ? 1.344 8.782 1.524 1.00 80.94 118 ASP A N 1
ATOM 965 C CA . ASP A 1 118 ? 0.951 9.166 2.886 1.00 80.94 118 ASP A CA 1
ATOM 966 C C . ASP A 1 118 ? 0.893 7.956 3.832 1.00 80.94 118 ASP A C 1
ATOM 968 O O . ASP A 1 118 ? 0.818 8.101 5.053 1.00 80.94 118 ASP A O 1
ATOM 972 N N . PHE A 1 119 ? 0.936 6.736 3.284 1.00 86.31 119 PHE A N 1
ATOM 973 C CA . PHE A 1 119 ? 0.712 5.502 4.033 1.00 86.31 119 PHE A CA 1
ATOM 974 C C . PHE A 1 119 ? 1.615 5.388 5.264 1.00 86.31 119 PHE A C 1
ATOM 976 O O . PHE A 1 119 ? 1.144 5.088 6.359 1.00 86.31 119 PHE A O 1
ATOM 983 N N . PHE A 1 120 ? 2.921 5.627 5.114 1.00 85.19 120 PHE A N 1
ATOM 984 C CA . PHE A 1 120 ? 3.833 5.519 6.251 1.00 85.19 120 PHE A CA 1
ATOM 985 C C . PHE A 1 120 ? 3.675 6.656 7.252 1.00 85.19 120 PHE A C 1
ATOM 987 O O . PHE A 1 120 ? 3.838 6.397 8.442 1.00 85.19 120 PHE A O 1
ATOM 994 N N . ASP A 1 121 ? 3.314 7.853 6.799 1.00 85.00 121 ASP A N 1
ATOM 995 C CA . ASP A 1 121 ? 3.076 8.991 7.682 1.00 85.00 121 ASP A CA 1
ATOM 996 C C . ASP A 1 121 ? 1.856 8.727 8.569 1.00 85.00 121 ASP A C 1
ATOM 998 O O . ASP A 1 121 ? 1.954 8.863 9.791 1.00 85.00 121 ASP A O 1
ATOM 1002 N N . ILE A 1 122 ? 0.771 8.201 7.982 1.00 89.19 122 ILE A N 1
ATOM 1003 C CA . ILE A 1 122 ? -0.408 7.706 8.710 1.00 89.19 122 ILE A CA 1
ATOM 1004 C C . ILE A 1 122 ? 0.005 6.644 9.736 1.00 89.19 122 ILE A C 1
ATOM 1006 O O . ILE A 1 122 ? -0.411 6.690 10.893 1.00 89.19 122 ILE A O 1
ATOM 1010 N N . LEU A 1 123 ? 0.848 5.680 9.348 1.00 90.06 123 LEU A N 1
ATOM 1011 C CA . LEU A 1 123 ? 1.276 4.629 10.272 1.00 90.06 123 LEU A CA 1
ATOM 1012 C C . LEU A 1 123 ? 2.133 5.154 11.430 1.00 90.06 123 LEU A C 1
ATOM 1014 O O . LEU A 1 123 ? 2.084 4.585 12.523 1.00 90.06 123 LEU A O 1
ATOM 1018 N N . THR A 1 124 ? 2.903 6.219 11.221 1.00 89.00 124 THR A N 1
ATOM 1019 C CA . THR A 1 124 ? 3.778 6.806 12.246 1.00 89.00 124 THR A CA 1
ATOM 1020 C C . THR A 1 124 ? 3.137 7.940 13.047 1.00 89.00 124 THR A C 1
ATOM 1022 O O . THR A 1 124 ? 3.760 8.426 13.980 1.00 89.00 124 THR A O 1
ATOM 1025 N N . GLU A 1 125 ? 1.888 8.330 12.772 1.00 86.06 125 GLU A N 1
ATOM 1026 C CA . GLU A 1 125 ? 1.224 9.489 13.401 1.00 86.06 125 GLU A CA 1
ATOM 1027 C C . GLU A 1 125 ? 1.327 9.507 14.943 1.00 86.06 125 GLU A C 1
ATOM 1029 O O . GLU A 1 125 ? 1.545 10.554 15.553 1.00 86.06 125 GLU A O 1
ATOM 1034 N N . TYR A 1 126 ? 1.231 8.338 15.586 1.00 84.75 126 TYR A N 1
ATOM 1035 C CA . TYR A 1 126 ? 1.235 8.209 17.050 1.00 84.75 126 TYR A CA 1
ATOM 1036 C C . TYR A 1 126 ? 2.544 7.642 17.629 1.00 84.75 126 TYR A C 1
ATOM 1038 O O . TYR A 1 126 ? 2.668 7.477 18.853 1.00 84.75 126 TYR A O 1
ATOM 1046 N N . VAL A 1 127 ? 3.547 7.347 16.796 1.00 86.00 127 VAL A N 1
ATOM 1047 C CA . VAL A 1 127 ? 4.831 6.755 17.211 1.00 86.00 127 VAL A CA 1
ATOM 1048 C C . VAL A 1 127 ? 6.015 7.486 16.584 1.00 86.00 127 VAL A C 1
ATOM 1050 O O . VAL A 1 127 ? 6.052 7.749 15.393 1.00 86.00 127 VAL A O 1
ATOM 1053 N N . GLU A 1 128 ? 7.022 7.804 17.394 1.00 78.06 128 GLU A N 1
ATOM 1054 C CA . GLU A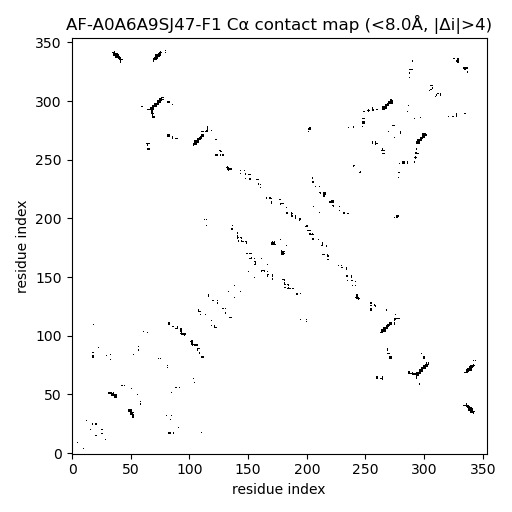 1 128 ? 8.206 8.519 16.913 1.00 78.06 128 GLU A CA 1
ATOM 1055 C C . GLU A 1 128 ? 9.178 7.519 16.283 1.00 78.06 128 GLU A C 1
ATOM 1057 O O . GLU A 1 128 ? 9.988 6.900 16.973 1.00 78.06 128 GLU A O 1
ATOM 1062 N N . ILE A 1 129 ? 9.065 7.335 14.970 1.00 78.25 129 ILE A N 1
ATOM 1063 C CA . ILE A 1 129 ? 9.984 6.533 14.160 1.00 78.25 129 ILE A CA 1
ATOM 1064 C C . ILE A 1 129 ? 10.500 7.409 13.029 1.00 78.25 129 ILE A C 1
ATOM 1066 O O . ILE A 1 129 ? 9.726 8.104 12.377 1.00 78.25 129 ILE A O 1
ATOM 1070 N N . ASP A 1 130 ? 11.811 7.361 12.793 1.00 68.44 130 ASP A N 1
ATOM 1071 C CA . ASP A 1 130 ? 12.429 8.065 11.673 1.00 68.44 130 ASP A CA 1
ATOM 1072 C C . ASP A 1 130 ? 11.921 7.478 10.345 1.00 68.44 130 ASP A C 1
ATOM 1074 O O . ASP A 1 130 ? 12.194 6.321 10.002 1.00 68.44 130 ASP A O 1
ATOM 1078 N N . ASN A 1 131 ? 11.126 8.264 9.619 1.00 64.62 131 ASN A N 1
ATOM 1079 C CA . ASN A 1 131 ? 10.602 7.898 8.315 1.00 64.62 131 ASN A CA 1
ATOM 1080 C C . ASN A 1 131 ? 11.534 8.432 7.215 1.00 64.62 131 ASN A C 1
ATOM 1082 O O . ASN A 1 131 ? 11.336 9.527 6.706 1.00 64.62 131 ASN A O 1
ATOM 1086 N N . GLN A 1 132 ? 12.532 7.637 6.818 1.00 63.75 132 GLN A N 1
ATOM 1087 C CA . GLN A 1 132 ? 13.432 7.973 5.701 1.00 63.75 132 GLN A CA 1
ATOM 1088 C C . GLN A 1 132 ? 12.915 7.510 4.325 1.00 63.75 132 GLN A C 1
ATOM 1090 O O . GLN A 1 132 ? 13.700 7.392 3.384 1.00 63.75 132 GLN A O 1
ATOM 1095 N N . VAL A 1 133 ? 11.621 7.196 4.189 1.00 66.19 133 VAL A N 1
ATOM 1096 C CA . VAL A 1 133 ? 11.063 6.804 2.886 1.00 66.19 133 VAL A CA 1
ATOM 1097 C C . VAL A 1 133 ? 10.981 8.037 2.003 1.00 66.19 133 VAL A C 1
ATOM 1099 O O . VAL A 1 133 ? 10.364 9.033 2.369 1.00 66.19 133 VAL A O 1
ATOM 1102 N N . ILE A 1 134 ? 11.613 7.957 0.835 1.00 68.06 134 ILE A N 1
ATOM 1103 C CA . ILE A 1 134 ? 11.548 9.023 -0.157 1.00 68.06 134 ILE A CA 1
ATOM 1104 C C . ILE A 1 134 ? 10.151 8.988 -0.762 1.00 68.06 134 ILE A C 1
ATOM 1106 O O . ILE A 1 134 ? 9.711 7.949 -1.257 1.00 68.06 134 ILE A O 1
ATOM 1110 N N . ASN A 1 135 ? 9.456 10.119 -0.733 1.00 71.50 135 ASN A N 1
ATOM 1111 C CA . ASN A 1 135 ? 8.174 10.252 -1.401 1.00 71.50 135 ASN A CA 1
ATOM 1112 C C . ASN A 1 135 ? 8.399 10.212 -2.926 1.00 71.50 135 ASN A C 1
ATOM 1114 O O . ASN A 1 135 ? 9.260 10.918 -3.455 1.00 71.50 135 ASN A O 1
ATOM 1118 N N . ILE A 1 136 ? 7.632 9.392 -3.656 1.00 78.19 136 ILE A N 1
ATOM 1119 C CA . ILE A 1 136 ? 7.763 9.286 -5.118 1.00 78.19 136 ILE A CA 1
ATOM 1120 C C . ILE A 1 136 ? 7.503 10.630 -5.817 1.00 78.19 136 ILE A C 1
ATOM 1122 O O . ILE A 1 136 ? 8.041 10.870 -6.895 1.00 78.19 136 ILE A O 1
ATOM 1126 N N . VAL A 1 137 ? 6.727 11.521 -5.195 1.00 78.62 137 VAL A N 1
ATOM 1127 C CA . VAL A 1 137 ? 6.441 12.881 -5.672 1.00 78.62 137 VAL A CA 1
ATOM 1128 C C . VAL A 1 137 ? 7.686 13.762 -5.641 1.00 78.62 137 VAL A C 1
ATOM 1130 O O . VAL A 1 137 ? 7.863 14.625 -6.493 1.00 78.62 137 VAL A O 1
ATOM 1133 N N . GLU A 1 138 ? 8.600 13.496 -4.711 1.00 81.81 138 GLU A N 1
ATOM 1134 C CA . GLU A 1 138 ? 9.851 14.239 -4.554 1.00 81.81 138 GLU A CA 1
ATOM 1135 C C . GLU A 1 138 ? 10.999 13.660 -5.396 1.00 81.81 138 GLU A C 1
ATOM 1137 O O . GLU A 1 138 ? 12.082 14.250 -5.475 1.00 81.81 138 GLU A O 1
ATOM 1142 N N . LEU A 1 139 ? 10.791 12.505 -6.040 1.00 85.31 139 LEU A N 1
ATOM 1143 C CA . LEU A 1 139 ? 11.812 11.887 -6.876 1.00 85.31 139 LEU A CA 1
ATOM 1144 C C . LEU A 1 139 ? 12.064 12.694 -8.153 1.00 85.31 139 LEU A C 1
ATOM 1146 O O . LEU A 1 139 ? 11.162 13.051 -8.907 1.00 85.31 139 LEU A O 1
ATOM 1150 N N . ASP A 1 140 ? 13.342 12.867 -8.475 1.00 89.62 140 ASP A N 1
ATOM 1151 C CA . ASP A 1 140 ? 13.765 13.291 -9.805 1.00 89.62 140 ASP A CA 1
ATOM 1152 C C . ASP A 1 140 ? 13.473 12.156 -10.801 1.00 89.62 140 ASP A C 1
ATOM 1154 O O . ASP A 1 140 ? 14.192 11.153 -10.836 1.00 89.62 140 ASP A O 1
ATOM 1158 N N . SER A 1 141 ? 12.398 12.312 -11.582 1.00 92.50 141 SER A N 1
ATOM 1159 C CA . SER A 1 141 ? 11.896 11.302 -12.525 1.00 92.50 141 SER A CA 1
ATOM 1160 C C . SER A 1 141 ? 12.973 10.775 -13.483 1.00 92.50 141 SER A C 1
ATOM 1162 O O . SER A 1 141 ? 13.028 9.576 -13.748 1.00 92.50 141 SER A O 1
ATOM 1164 N N . GLU A 1 142 ? 13.878 11.638 -13.955 1.00 92.81 142 GLU A N 1
ATOM 1165 C CA . GLU A 1 142 ? 14.961 11.256 -14.872 1.00 92.81 142 GLU A CA 1
ATOM 1166 C C . GLU A 1 142 ? 16.025 10.415 -14.160 1.00 92.81 142 GLU A C 1
ATOM 1168 O O . GLU A 1 142 ? 16.463 9.371 -14.655 1.00 92.81 142 GLU A O 1
ATOM 1173 N N . LYS A 1 143 ? 16.440 10.838 -12.958 1.00 92.50 143 LYS A N 1
ATOM 1174 C CA . LYS A 1 143 ? 17.395 10.064 -12.152 1.00 92.50 143 LYS A CA 1
ATOM 1175 C C . LYS A 1 143 ? 16.808 8.724 -11.718 1.00 92.50 143 LYS A C 1
ATOM 1177 O O . LYS A 1 143 ? 17.526 7.725 -11.765 1.00 92.50 143 LYS A O 1
ATOM 1182 N N . ALA A 1 144 ? 15.536 8.699 -11.322 1.00 91.19 144 ALA A N 1
ATOM 1183 C CA . ALA A 1 144 ? 14.832 7.487 -10.922 1.00 91.19 144 ALA A CA 1
ATOM 1184 C C . ALA A 1 144 ? 14.719 6.506 -12.096 1.00 91.19 144 ALA A C 1
ATOM 1186 O O . ALA A 1 144 ? 15.140 5.359 -11.965 1.00 91.19 144 ALA A O 1
ATOM 1187 N N . ALA A 1 145 ? 14.265 6.961 -13.268 1.00 93.69 145 ALA A N 1
ATOM 1188 C CA . ALA A 1 145 ? 14.187 6.136 -14.474 1.00 93.69 145 ALA A CA 1
ATOM 1189 C C . ALA A 1 145 ? 15.554 5.569 -14.882 1.00 93.69 145 ALA A C 1
ATOM 1191 O O . ALA A 1 145 ? 15.691 4.372 -15.140 1.00 93.69 145 ALA A O 1
ATOM 1192 N N . LYS A 1 146 ? 16.599 6.402 -14.858 1.00 93.31 146 LYS A N 1
ATOM 1193 C CA . LYS A 1 146 ? 17.969 5.959 -15.133 1.00 93.31 146 LYS A CA 1
ATOM 1194 C C . LYS A 1 146 ? 18.447 4.896 -14.139 1.00 93.31 146 LYS A C 1
ATOM 1196 O O . LYS A 1 146 ? 19.083 3.922 -14.544 1.00 93.31 146 LYS A O 1
ATOM 1201 N N . ALA A 1 147 ? 18.155 5.070 -12.850 1.00 91.62 147 ALA A N 1
ATOM 1202 C CA . ALA A 1 147 ? 18.494 4.095 -11.816 1.00 91.62 147 ALA A CA 1
ATOM 1203 C C . ALA A 1 147 ? 17.716 2.779 -11.991 1.00 91.62 147 ALA A C 1
ATOM 1205 O O . ALA A 1 147 ? 18.310 1.710 -11.875 1.00 91.62 147 ALA A O 1
ATOM 1206 N N . LEU A 1 148 ? 16.428 2.842 -12.345 1.00 92.00 148 LEU A N 1
ATOM 1207 C CA . LEU A 1 148 ? 15.604 1.668 -12.652 1.00 92.00 148 LEU A CA 1
ATOM 1208 C C . LEU A 1 148 ? 16.189 0.858 -13.808 1.00 92.00 148 LEU A C 1
ATOM 1210 O O . LEU A 1 148 ? 16.415 -0.341 -13.662 1.00 92.00 148 LEU A O 1
ATOM 1214 N N . VAL A 1 149 ? 16.491 1.511 -14.932 1.00 92.88 149 VAL A N 1
ATOM 1215 C CA . VAL A 1 149 ? 17.082 0.853 -16.107 1.00 92.88 149 VAL A CA 1
ATOM 1216 C C . VAL A 1 149 ? 18.447 0.251 -15.773 1.00 92.88 149 VAL A C 1
ATOM 1218 O O . VAL A 1 149 ? 18.734 -0.878 -16.169 1.00 92.88 149 VAL A O 1
ATOM 1221 N N . ALA A 1 150 ? 19.278 0.959 -15.001 1.00 90.94 150 ALA A N 1
ATOM 1222 C CA . ALA A 1 150 ? 20.561 0.432 -14.542 1.00 90.94 150 ALA A CA 1
ATOM 1223 C C . ALA A 1 150 ? 20.392 -0.811 -13.652 1.00 90.94 150 ALA A C 1
ATOM 1225 O O . ALA A 1 150 ? 21.088 -1.804 -13.865 1.00 90.94 150 ALA A O 1
ATOM 1226 N N . ASN A 1 151 ? 19.447 -0.791 -12.709 1.00 89.25 151 ASN A N 1
ATOM 1227 C CA . ASN A 1 151 ? 19.157 -1.927 -11.834 1.00 89.25 151 ASN A CA 1
ATOM 1228 C C . ASN A 1 151 ? 18.632 -3.130 -12.624 1.00 89.25 151 ASN A C 1
ATOM 1230 O O . ASN A 1 151 ? 19.139 -4.232 -12.441 1.00 89.25 151 ASN A O 1
ATOM 1234 N N . ILE A 1 152 ? 17.704 -2.920 -13.560 1.00 89.88 152 ILE A N 1
ATOM 1235 C CA . ILE A 1 152 ? 17.192 -3.980 -14.443 1.00 89.88 152 ILE A CA 1
ATOM 1236 C C . ILE A 1 152 ? 18.318 -4.570 -15.290 1.00 89.88 152 ILE A C 1
ATOM 1238 O O . ILE A 1 152 ? 18.368 -5.774 -15.499 1.00 89.88 152 ILE A O 1
ATOM 1242 N N . ARG A 1 153 ? 19.253 -3.746 -15.763 1.00 87.31 153 ARG A N 1
ATOM 1243 C CA . ARG A 1 153 ? 20.391 -4.225 -16.551 1.00 87.31 153 ARG A CA 1
ATOM 1244 C C . ARG A 1 153 ? 21.376 -5.055 -15.725 1.00 87.31 153 ARG A C 1
ATOM 1246 O O . ARG A 1 153 ? 21.953 -5.997 -16.252 1.00 87.31 153 ARG A O 1
ATOM 1253 N N . VAL A 1 154 ? 21.591 -4.695 -14.459 1.00 84.94 154 VAL A N 1
ATOM 1254 C CA . VAL A 1 154 ? 22.530 -5.385 -13.555 1.00 84.94 154 VAL A CA 1
ATOM 1255 C C . VAL A 1 154 ? 21.917 -6.648 -12.949 1.00 84.94 154 VAL A C 1
ATOM 1257 O O . VAL A 1 154 ? 22.607 -7.652 -12.807 1.00 84.94 154 VAL A O 1
ATOM 1260 N N . PHE A 1 155 ? 20.634 -6.608 -12.596 1.00 80.12 155 PHE A N 1
ATOM 1261 C CA . PHE A 1 155 ? 19.913 -7.691 -11.920 1.00 80.12 155 PHE A CA 1
ATOM 1262 C C . PHE A 1 155 ? 18.891 -8.382 -12.831 1.00 80.12 155 PHE A C 1
ATOM 1264 O O . PHE A 1 155 ? 18.006 -9.093 -12.355 1.00 80.12 155 PHE A O 1
ATOM 1271 N N . GLY A 1 156 ? 19.018 -8.188 -14.143 1.00 67.12 156 GLY A N 1
ATOM 1272 C CA . GLY A 1 156 ? 18.088 -8.685 -15.153 1.00 67.12 156 GLY A CA 1
ATOM 1273 C C . GLY A 1 156 ? 17.986 -10.198 -15.229 1.00 67.12 156 GLY A C 1
ATOM 1274 O O . GLY A 1 156 ? 16.974 -10.704 -15.689 1.00 67.12 156 GLY A O 1
ATOM 1275 N N . ASP A 1 157 ? 18.951 -10.933 -14.682 1.00 63.16 157 ASP A N 1
ATOM 1276 C CA . ASP A 1 157 ? 18.857 -12.389 -14.521 1.00 63.16 157 ASP A CA 1
ATOM 1277 C C . ASP A 1 157 ? 17.649 -12.810 -13.656 1.00 63.16 157 ASP A C 1
ATOM 1279 O O . ASP A 1 157 ? 17.167 -13.943 -13.744 1.00 63.16 157 ASP A O 1
ATOM 1283 N N . ASN A 1 158 ? 17.119 -11.894 -12.834 1.00 64.44 158 ASN A N 1
ATOM 1284 C CA . ASN A 1 158 ? 15.896 -12.105 -12.058 1.00 64.44 158 ASN A CA 1
ATOM 1285 C C . ASN A 1 158 ? 14.616 -11.987 -12.908 1.00 64.44 158 ASN A C 1
ATOM 1287 O O . ASN A 1 158 ? 13.575 -12.519 -12.511 1.00 64.44 158 ASN A O 1
ATOM 1291 N N . LEU A 1 159 ? 14.683 -11.375 -14.097 1.00 73.50 159 LEU A N 1
ATOM 1292 C CA . LEU A 1 159 ? 13.629 -11.410 -15.112 1.00 73.50 159 LEU A CA 1
ATOM 1293 C C . LEU A 1 159 ? 13.660 -12.768 -15.826 1.00 73.50 159 LEU A C 1
ATOM 1295 O O . LEU A 1 159 ? 14.029 -12.861 -16.988 1.00 73.50 159 LEU A O 1
ATOM 1299 N N . ARG A 1 160 ? 13.250 -13.836 -15.131 1.00 68.25 160 ARG A N 1
ATOM 1300 C CA . ARG A 1 160 ? 13.349 -15.243 -15.591 1.00 68.25 160 ARG A CA 1
ATOM 1301 C C . ARG A 1 160 ? 12.766 -15.532 -16.981 1.00 68.25 160 ARG A C 1
ATOM 1303 O O . ARG A 1 160 ? 13.118 -16.543 -17.580 1.00 68.25 160 ARG A O 1
ATOM 1310 N N . GLU A 1 161 ? 11.875 -14.674 -17.463 1.00 80.31 161 GLU A N 1
ATOM 1311 C CA . GLU A 1 161 ? 11.229 -14.783 -18.773 1.00 80.31 161 GLU A CA 1
ATOM 1312 C C . GLU A 1 161 ? 12.004 -14.094 -19.908 1.00 80.31 161 GLU A C 1
ATOM 1314 O O . GLU A 1 161 ? 11.641 -14.252 -21.072 1.00 80.31 161 GLU A O 1
ATOM 1319 N N . PHE A 1 162 ? 13.063 -13.345 -19.597 1.00 83.12 162 PHE A N 1
ATOM 1320 C CA . PHE A 1 162 ? 13.907 -12.642 -20.558 1.00 83.12 162 PHE A CA 1
ATOM 1321 C C . PHE A 1 162 ? 15.323 -13.221 -20.528 1.00 83.12 162 PHE A C 1
ATOM 1323 O O . PHE A 1 162 ? 15.899 -13.479 -19.474 1.00 83.12 162 PHE A O 1
ATOM 1330 N N . SER A 1 163 ? 15.906 -13.423 -21.703 1.00 85.19 163 SER A N 1
ATOM 1331 C CA . SER A 1 163 ? 17.331 -13.719 -21.829 1.00 85.19 163 SER A CA 1
ATOM 1332 C C . SER A 1 163 ? 18.177 -12.477 -21.541 1.00 85.19 163 SER A C 1
ATOM 1334 O O . SER A 1 163 ? 17.729 -11.346 -21.718 1.00 85.19 163 SER A O 1
ATOM 1336 N N . GLU A 1 164 ? 19.441 -12.680 -21.173 1.00 84.25 164 GLU A N 1
ATOM 1337 C CA . GLU A 1 164 ? 20.407 -11.594 -20.946 1.00 84.25 164 GLU A CA 1
ATOM 1338 C C . GLU A 1 164 ? 20.492 -10.631 -22.149 1.00 84.25 164 GLU A C 1
ATOM 1340 O O . GLU A 1 164 ? 20.489 -9.411 -21.987 1.00 84.25 164 GLU A O 1
ATOM 1345 N N . ALA A 1 165 ? 20.473 -11.171 -23.374 1.00 85.75 165 ALA A N 1
ATOM 1346 C CA . ALA A 1 165 ? 20.470 -10.378 -24.603 1.00 85.75 165 ALA A CA 1
ATOM 1347 C C . ALA A 1 165 ? 19.179 -9.558 -24.776 1.00 85.75 165 ALA A C 1
ATOM 1349 O O . ALA A 1 165 ? 19.225 -8.415 -25.235 1.00 85.75 165 ALA A O 1
ATOM 1350 N N . GLU A 1 166 ? 18.027 -10.117 -24.393 1.00 87.88 166 GLU A N 1
ATOM 1351 C CA . GLU A 1 166 ? 16.755 -9.393 -24.424 1.00 87.88 166 GLU A CA 1
ATOM 1352 C C . GLU A 1 166 ? 16.730 -8.268 -23.381 1.00 87.88 166 GLU A C 1
ATOM 1354 O O . GLU A 1 166 ? 16.330 -7.152 -23.709 1.00 87.88 166 GLU A O 1
ATOM 1359 N N . VAL A 1 167 ? 17.218 -8.512 -22.159 1.00 88.19 167 VAL A N 1
ATOM 1360 C CA . VAL A 1 167 ? 17.362 -7.473 -21.121 1.00 88.19 167 VAL A CA 1
ATOM 1361 C C . VAL A 1 167 ? 18.289 -6.356 -21.598 1.00 88.19 167 VAL A C 1
ATOM 1363 O O . VAL A 1 167 ? 17.981 -5.171 -21.432 1.00 88.19 167 VAL A O 1
ATOM 1366 N N . GLN A 1 168 ? 19.415 -6.709 -22.220 1.00 87.81 168 GLN A N 1
ATOM 1367 C CA . GLN A 1 168 ? 20.339 -5.726 -22.772 1.00 87.81 168 GLN A CA 1
ATOM 1368 C C . GLN A 1 168 ? 19.661 -4.859 -23.839 1.00 87.81 168 GLN A C 1
ATOM 1370 O O . GLN A 1 168 ? 19.816 -3.641 -23.804 1.00 87.81 168 GLN A O 1
ATOM 1375 N N . SER A 1 169 ? 18.883 -5.462 -24.741 1.00 88.19 169 SER A N 1
ATOM 1376 C CA . SER A 1 169 ? 18.147 -4.711 -25.762 1.00 88.19 169 SER A CA 1
ATOM 1377 C C . SER A 1 169 ? 17.056 -3.820 -25.151 1.00 88.19 169 SER A C 1
ATOM 1379 O O . SER A 1 169 ? 16.930 -2.651 -25.516 1.00 88.19 169 SER A O 1
ATOM 1381 N N . LEU A 1 170 ? 16.298 -4.312 -24.166 1.00 88.00 170 LEU A N 1
ATOM 1382 C CA . LEU A 1 170 ? 15.258 -3.523 -23.486 1.00 88.00 170 LEU A CA 1
ATOM 1383 C C . LEU A 1 170 ? 15.811 -2.280 -22.783 1.00 88.00 170 LEU A C 1
ATOM 1385 O O . LEU A 1 170 ? 15.153 -1.245 -22.754 1.00 88.00 170 LEU A O 1
ATOM 1389 N N . THR A 1 171 ? 17.015 -2.388 -22.222 1.00 89.81 171 THR A N 1
ATOM 1390 C CA . THR A 1 171 ? 17.662 -1.328 -21.431 1.00 89.81 171 THR A CA 1
ATOM 1391 C C . THR A 1 171 ? 18.609 -0.444 -22.248 1.00 89.81 171 THR A C 1
ATOM 1393 O O . THR A 1 171 ? 19.277 0.431 -21.692 1.00 89.81 171 THR A O 1
ATOM 1396 N N . GLU A 1 172 ? 18.698 -0.660 -23.562 1.00 89.44 172 GLU A N 1
ATOM 1397 C CA . GLU A 1 172 ? 19.534 0.141 -24.452 1.00 89.44 172 GLU A CA 1
ATOM 1398 C C . GLU A 1 172 ? 18.939 1.540 -24.672 1.00 89.44 172 GLU A C 1
ATOM 1400 O O . GLU A 1 172 ? 17.755 1.684 -24.980 1.00 89.44 172 GLU A O 1
ATOM 1405 N N . SER A 1 173 ? 19.773 2.574 -24.534 1.00 86.38 173 SER A N 1
ATOM 1406 C CA . SER A 1 173 ? 19.356 3.956 -24.787 1.00 86.38 173 SER A CA 1
ATOM 1407 C C . SER A 1 173 ? 19.270 4.227 -26.286 1.00 86.38 173 SER A C 1
ATOM 1409 O O . SER A 1 173 ? 20.194 3.892 -27.037 1.00 86.38 173 SER A O 1
ATOM 1411 N N . ARG A 1 174 ? 18.177 4.856 -26.723 1.00 83.75 174 ARG A N 1
ATOM 1412 C CA . ARG A 1 174 ? 17.896 5.120 -28.140 1.00 83.75 174 ARG A CA 1
ATOM 1413 C C . ARG A 1 174 ? 17.624 6.611 -28.335 1.00 83.75 174 ARG A C 1
ATOM 1415 O O . ARG A 1 174 ? 16.617 7.129 -27.895 1.00 83.75 174 ARG A O 1
ATOM 1422 N N . GLN A 1 175 ? 18.507 7.313 -29.049 1.00 71.44 175 GLN A N 1
ATOM 1423 C CA . GLN A 1 175 ? 18.430 8.781 -29.175 1.00 71.44 175 GLN A CA 1
ATOM 1424 C C . GLN A 1 175 ? 17.219 9.307 -29.972 1.00 71.44 175 GLN A C 1
ATOM 1426 O O . GLN A 1 175 ? 16.856 10.468 -29.816 1.00 71.44 175 GLN A O 1
ATOM 1431 N N . GLU A 1 176 ? 16.622 8.491 -30.845 1.00 73.69 176 GLU A N 1
ATOM 1432 C CA . GLU A 1 176 ? 15.527 8.903 -31.747 1.00 73.69 176 GLU A CA 1
ATOM 1433 C C . GLU A 1 176 ? 14.318 7.957 -31.701 1.00 73.69 176 GLU A C 1
ATOM 1435 O O . GLU A 1 176 ? 13.409 8.060 -32.527 1.00 73.69 176 GLU A O 1
ATOM 1440 N N . ARG A 1 177 ? 14.316 6.990 -30.780 1.00 78.12 177 ARG A N 1
ATOM 1441 C CA . ARG A 1 177 ? 13.265 5.973 -30.677 1.00 78.12 177 ARG A CA 1
ATOM 1442 C C . ARG A 1 177 ? 12.874 5.777 -29.227 1.00 78.12 177 ARG A C 1
ATOM 1444 O O . ARG A 1 177 ? 13.643 6.107 -28.338 1.00 78.12 177 ARG A O 1
ATOM 1451 N N . VAL A 1 178 ? 11.695 5.206 -29.017 1.00 80.69 178 VAL A N 1
ATOM 1452 C CA . VAL A 1 178 ? 11.185 4.918 -27.678 1.00 80.69 178 VAL A CA 1
ATOM 1453 C C . VAL A 1 178 ? 12.142 3.961 -26.966 1.00 80.69 178 VAL A C 1
ATOM 1455 O O . VAL A 1 178 ? 12.398 2.859 -27.457 1.00 80.69 178 VAL A O 1
ATOM 1458 N N . ASP A 1 179 ? 12.664 4.378 -25.816 1.00 90.75 179 ASP A N 1
ATOM 1459 C CA . ASP A 1 179 ? 13.392 3.510 -24.901 1.00 90.75 179 ASP A CA 1
ATOM 1460 C C . ASP A 1 179 ? 12.713 3.439 -23.527 1.00 90.75 179 ASP A C 1
ATOM 1462 O O . ASP A 1 179 ? 11.805 4.207 -23.197 1.00 90.75 179 ASP A O 1
ATOM 1466 N N . LEU A 1 180 ? 13.114 2.438 -22.741 1.00 92.88 180 LEU A N 1
ATOM 1467 C CA . LEU A 1 180 ? 12.512 2.176 -21.438 1.00 92.88 180 LEU A CA 1
ATOM 1468 C C . LEU A 1 180 ? 12.775 3.315 -20.444 1.00 92.88 180 LEU A C 1
ATOM 1470 O O . LEU A 1 180 ? 11.947 3.546 -19.566 1.00 92.88 180 LEU A O 1
ATOM 1474 N N . GLN A 1 181 ? 13.904 4.021 -20.559 1.00 94.31 181 GLN A N 1
ATOM 1475 C CA . GLN A 1 181 ? 14.221 5.113 -19.642 1.00 94.31 181 GLN A CA 1
ATOM 1476 C C . GLN A 1 181 ? 13.244 6.272 -19.848 1.00 94.31 181 GLN A C 1
ATOM 1478 O O . GLN A 1 181 ? 12.679 6.764 -18.872 1.00 94.31 181 GLN A O 1
ATOM 1483 N N . ASP A 1 182 ? 12.998 6.650 -21.101 1.00 92.75 182 ASP A N 1
ATOM 1484 C CA . ASP A 1 182 ? 12.084 7.735 -21.451 1.00 92.75 182 ASP A CA 1
ATOM 1485 C C . ASP A 1 182 ? 10.636 7.405 -21.067 1.00 92.75 182 ASP A C 1
ATOM 1487 O O . ASP A 1 182 ? 9.942 8.256 -20.505 1.00 92.75 182 ASP A O 1
ATOM 1491 N N . ILE A 1 183 ? 10.188 6.162 -21.305 1.00 94.06 183 ILE A N 1
ATOM 1492 C CA . ILE A 1 183 ? 8.867 5.682 -20.856 1.00 94.06 183 ILE A CA 1
ATOM 1493 C C . ILE A 1 183 ? 8.727 5.868 -19.340 1.00 94.06 183 ILE A C 1
ATOM 1495 O O . ILE A 1 183 ? 7.786 6.505 -18.869 1.00 94.06 183 ILE A O 1
ATOM 1499 N N . LEU A 1 184 ? 9.687 5.355 -18.565 1.00 94.69 184 LEU A N 1
ATOM 1500 C CA . LEU A 1 184 ? 9.630 5.413 -17.105 1.00 94.69 184 LEU A CA 1
ATOM 1501 C C . LEU A 1 184 ? 9.679 6.853 -16.583 1.00 94.69 184 LEU A C 1
ATOM 1503 O O . LEU A 1 184 ? 8.919 7.196 -15.679 1.00 94.69 184 LEU A O 1
ATOM 1507 N N . ALA A 1 185 ? 10.541 7.700 -17.150 1.00 94.12 185 ALA A N 1
ATOM 1508 C CA . ALA A 1 185 ? 10.659 9.099 -16.747 1.00 94.12 185 ALA A CA 1
ATOM 1509 C C . ALA A 1 185 ? 9.368 9.880 -17.032 1.00 94.12 185 ALA A C 1
ATOM 1511 O O . ALA A 1 185 ? 8.930 10.674 -16.197 1.00 94.12 185 ALA A O 1
ATOM 1512 N N . ASN A 1 186 ? 8.738 9.642 -18.187 1.00 93.56 186 ASN A N 1
ATOM 1513 C CA . ASN A 1 186 ? 7.473 10.278 -18.545 1.00 93.56 186 ASN A CA 1
ATOM 1514 C C . ASN A 1 186 ? 6.329 9.801 -17.651 1.00 93.56 186 ASN A C 1
ATOM 1516 O O . ASN A 1 186 ? 5.609 10.640 -17.117 1.00 93.56 186 ASN A O 1
ATOM 1520 N N . ASN A 1 187 ? 6.208 8.495 -17.413 1.00 91.62 187 ASN A N 1
ATOM 1521 C CA . ASN A 1 187 ? 5.138 7.940 -16.583 1.00 91.62 187 ASN A CA 1
ATOM 1522 C C . ASN A 1 187 ? 5.249 8.373 -15.116 1.00 91.62 187 ASN A C 1
ATOM 1524 O O . ASN A 1 187 ? 4.238 8.714 -14.499 1.00 91.62 187 ASN A O 1
ATOM 1528 N N . LEU A 1 188 ? 6.468 8.448 -14.568 1.00 90.88 188 LEU A N 1
ATOM 1529 C CA . LEU A 1 188 ? 6.698 9.024 -13.239 1.00 90.88 188 LEU A CA 1
ATOM 1530 C C . LEU A 1 188 ? 6.307 10.504 -13.205 1.00 90.88 188 LEU A C 1
ATOM 1532 O O . LEU A 1 188 ? 5.550 10.910 -12.330 1.00 90.88 188 LEU A O 1
ATOM 1536 N N . ARG A 1 189 ? 6.739 11.302 -14.186 1.00 91.81 189 ARG A N 1
ATOM 1537 C CA . ARG A 1 189 ? 6.402 12.732 -14.254 1.00 91.81 189 ARG A CA 1
ATOM 1538 C C . ARG A 1 189 ? 4.901 12.967 -14.398 1.00 91.81 189 ARG A C 1
ATOM 1540 O O . ARG A 1 189 ? 4.358 13.872 -13.771 1.00 91.81 189 ARG A O 1
ATOM 1547 N N . GLU A 1 190 ? 4.224 12.170 -15.219 1.00 89.38 190 GLU A N 1
ATOM 1548 C CA . GLU A 1 190 ? 2.772 12.229 -15.359 1.00 89.38 190 GLU A CA 1
ATOM 1549 C C . GLU A 1 190 ? 2.064 11.896 -14.052 1.00 89.38 190 GLU A C 1
ATOM 1551 O O . GLU A 1 190 ? 1.111 12.580 -13.689 1.00 89.38 190 GLU A O 1
ATOM 1556 N N . TYR A 1 191 ? 2.520 10.860 -13.349 1.00 85.06 191 TYR A N 1
ATOM 1557 C CA . TYR A 1 191 ? 1.988 10.503 -12.040 1.00 85.06 191 TYR A CA 1
ATOM 1558 C C . TYR A 1 191 ? 2.184 11.636 -11.026 1.00 85.06 191 TYR A C 1
ATOM 1560 O O . TYR A 1 191 ? 1.223 12.056 -10.390 1.00 85.06 191 TYR A O 1
ATOM 1568 N N . GLN A 1 192 ? 3.393 12.198 -10.946 1.00 86.06 192 GLN A N 1
ATOM 1569 C CA . GLN A 1 192 ? 3.719 13.336 -10.077 1.00 86.06 192 GLN A CA 1
ATOM 1570 C C . GLN A 1 192 ? 2.834 14.553 -10.381 1.00 86.06 192 GLN A C 1
ATOM 1572 O O . GLN A 1 192 ? 2.269 15.160 -9.476 1.00 86.06 192 GLN A O 1
ATOM 1577 N N . ALA A 1 193 ? 2.633 14.870 -11.662 1.00 85.62 193 ALA A N 1
ATOM 1578 C CA . ALA A 1 193 ? 1.753 15.959 -12.067 1.00 85.62 193 ALA A CA 1
ATOM 1579 C C . ALA A 1 193 ? 0.282 15.683 -11.710 1.00 85.62 193 ALA A C 1
ATOM 1581 O O . ALA A 1 193 ? -0.441 16.601 -11.332 1.00 85.62 193 ALA A O 1
ATOM 1582 N N . LYS A 1 194 ? -0.190 14.436 -11.824 1.00 81.88 194 LYS A N 1
ATOM 1583 C CA . LYS A 1 194 ? -1.561 14.067 -11.431 1.00 81.88 194 LYS A CA 1
ATOM 1584 C C . LYS A 1 194 ? -1.749 14.140 -9.913 1.00 81.88 194 LYS A C 1
ATOM 1586 O O . LYS A 1 194 ? -2.777 14.656 -9.477 1.00 81.88 194 LYS A O 1
ATOM 1591 N N . TYR A 1 195 ? -0.739 13.733 -9.141 1.00 74.12 195 TYR A N 1
ATOM 1592 C CA . TYR A 1 195 ? -0.692 13.888 -7.685 1.00 74.12 195 TYR A CA 1
ATOM 1593 C C . TYR A 1 195 ? -0.849 15.358 -7.272 1.00 74.12 195 TYR A C 1
ATOM 1595 O O . TYR A 1 195 ? -1.730 15.685 -6.485 1.00 74.12 195 TYR A O 1
ATOM 1603 N N . GLU A 1 196 ? -0.069 16.275 -7.862 1.00 74.62 196 GLU A N 1
ATOM 1604 C CA . GLU A 1 196 ? -0.155 17.716 -7.555 1.00 74.62 196 GLU A CA 1
ATOM 1605 C C . GLU A 1 196 ? -1.541 18.324 -7.833 1.00 74.62 196 GLU A C 1
ATOM 1607 O O . GLU A 1 196 ? -1.911 19.335 -7.236 1.00 74.62 196 GLU A O 1
ATOM 1612 N N . ASN A 1 197 ? -2.307 17.722 -8.745 1.00 72.81 197 ASN A N 1
ATOM 1613 C CA . ASN A 1 197 ? -3.639 18.180 -9.131 1.00 72.81 197 ASN A CA 1
ATOM 1614 C C . ASN A 1 197 ? -4.779 17.441 -8.405 1.00 72.81 197 ASN A C 1
ATOM 1616 O O . ASN A 1 197 ? -5.934 17.624 -8.793 1.00 72.81 197 ASN A O 1
ATOM 1620 N N . ASP A 1 198 ? -4.476 16.628 -7.384 1.00 64.94 198 ASP A N 1
ATOM 1621 C CA . ASP A 1 198 ? -5.451 15.826 -6.622 1.00 64.94 198 ASP A CA 1
ATOM 1622 C C . ASP A 1 198 ? -6.313 14.924 -7.535 1.00 64.94 198 ASP A C 1
ATOM 1624 O O . ASP A 1 198 ? -7.510 14.706 -7.333 1.00 64.94 198 ASP A O 1
ATOM 1628 N N . VAL A 1 199 ? -5.701 14.435 -8.621 1.00 61.84 199 VAL A N 1
ATOM 1629 C CA . VAL A 1 199 ? -6.330 13.502 -9.557 1.00 61.84 199 VAL A CA 1
ATOM 1630 C C . VAL A 1 199 ? -5.853 12.099 -9.207 1.00 61.84 199 VAL A C 1
ATOM 1632 O O . VAL A 1 199 ? -4.768 11.685 -9.622 1.00 61.84 199 VAL A O 1
ATOM 1635 N N . ASP A 1 200 ? -6.684 11.364 -8.464 1.00 57.50 200 ASP A N 1
ATOM 1636 C CA . ASP A 1 200 ? -6.425 9.964 -8.113 1.00 57.50 200 ASP A CA 1
ATOM 1637 C C . ASP A 1 200 ? -6.182 9.138 -9.383 1.00 57.50 200 ASP A C 1
ATOM 1639 O O . ASP A 1 200 ? -7.076 8.909 -10.207 1.00 57.50 200 ASP A O 1
ATOM 1643 N N . THR A 1 201 ? -4.927 8.740 -9.574 1.00 60.19 201 THR A N 1
ATOM 1644 C CA . THR A 1 201 ? -4.506 7.915 -10.696 1.00 60.19 201 THR A CA 1
ATOM 1645 C C . THR A 1 201 ? -3.447 6.934 -10.251 1.00 60.19 201 THR A C 1
ATOM 1647 O O . THR A 1 201 ? -2.488 7.264 -9.568 1.00 60.19 201 THR A O 1
ATOM 1650 N N . HIS A 1 202 ? -3.628 5.691 -10.669 1.00 66.88 202 HIS A N 1
ATOM 1651 C CA . HIS A 1 202 ? -2.686 4.619 -10.417 1.00 66.88 202 HIS A CA 1
ATOM 1652 C C . HIS A 1 202 ? -1.375 4.864 -11.176 1.00 66.88 202 HIS A C 1
ATOM 1654 O O . HIS A 1 202 ? -1.407 5.186 -12.366 1.00 66.88 202 HIS A O 1
ATOM 1660 N N . LEU A 1 203 ? -0.229 4.654 -10.519 1.00 74.62 203 LEU A N 1
ATOM 1661 C CA . LEU A 1 203 ? 1.065 4.643 -11.198 1.00 74.62 203 LEU A CA 1
ATOM 1662 C C . LEU A 1 203 ? 1.151 3.430 -12.132 1.00 74.62 203 LEU A C 1
ATOM 1664 O O . LEU A 1 203 ? 1.456 2.312 -11.710 1.00 74.62 203 LEU A O 1
ATOM 1668 N N . GLU A 1 204 ? 0.913 3.660 -13.418 1.00 80.81 204 GLU A N 1
ATOM 1669 C CA . GLU A 1 204 ? 1.213 2.697 -14.470 1.00 80.81 204 GLU A CA 1
ATOM 1670 C C . GLU A 1 204 ? 2.633 2.945 -14.988 1.00 80.81 204 GLU A C 1
ATOM 1672 O O . GLU A 1 204 ? 2.901 3.930 -15.662 1.00 80.81 204 GLU A O 1
ATOM 1677 N N . LEU A 1 205 ? 3.565 2.051 -14.644 1.00 85.00 205 LEU A N 1
ATOM 1678 C CA . LEU A 1 205 ? 4.982 2.214 -14.996 1.00 85.00 205 LEU A CA 1
ATOM 1679 C C . LEU A 1 205 ? 5.251 2.023 -16.494 1.00 85.00 205 LEU A C 1
ATOM 1681 O O . LEU A 1 205 ? 6.097 2.707 -17.059 1.00 85.00 205 LEU A O 1
ATOM 1685 N N . VAL A 1 206 ? 4.552 1.075 -17.122 1.00 89.44 206 VAL A N 1
ATOM 1686 C CA . VAL A 1 206 ? 4.640 0.775 -18.560 1.00 89.44 206 VAL A CA 1
ATOM 1687 C C . VAL A 1 206 ? 3.272 0.291 -19.016 1.00 89.44 206 VAL A C 1
ATOM 1689 O O . VAL A 1 206 ? 2.836 -0.770 -18.568 1.00 89.44 206 VAL A O 1
ATOM 1692 N N . SER A 1 207 ? 2.595 1.020 -19.893 1.00 88.38 207 SER A N 1
ATOM 1693 C CA . SER A 1 207 ? 1.311 0.646 -20.499 1.00 88.38 207 SER A CA 1
ATOM 1694 C C . SER A 1 207 ? 1.456 -0.455 -21.561 1.00 88.38 207 SER A C 1
ATOM 1696 O O . SER A 1 207 ? 2.558 -0.844 -21.954 1.00 88.38 207 SER A O 1
ATOM 1698 N N . ARG A 1 208 ? 0.329 -0.998 -22.041 1.00 87.81 208 ARG A N 1
ATOM 1699 C CA . ARG A 1 208 ? 0.343 -1.997 -23.126 1.00 87.81 208 ARG A CA 1
ATOM 1700 C C . ARG A 1 208 ? 0.877 -1.428 -24.438 1.00 87.81 208 ARG A C 1
ATOM 1702 O O . ARG A 1 208 ? 1.650 -2.105 -25.111 1.00 87.81 208 ARG A O 1
ATOM 1709 N N . ASP A 1 209 ? 0.488 -0.203 -24.767 1.00 88.25 209 ASP A N 1
ATOM 1710 C CA . ASP A 1 209 ? 0.899 0.460 -26.004 1.00 88.25 209 ASP A CA 1
ATOM 1711 C C . ASP A 1 209 ? 2.402 0.772 -25.967 1.00 88.25 209 ASP A C 1
ATOM 1713 O O . ASP A 1 209 ? 3.125 0.495 -26.924 1.00 88.25 209 ASP A O 1
ATOM 1717 N N . GLU A 1 210 ? 2.906 1.240 -24.822 1.00 92.00 210 GLU A N 1
ATOM 1718 C CA . GLU A 1 210 ? 4.342 1.455 -24.608 1.00 92.00 210 GLU A CA 1
ATOM 1719 C C . GLU A 1 210 ? 5.135 0.151 -24.668 1.00 92.00 210 GLU A C 1
ATOM 1721 O O . GLU A 1 210 ? 6.201 0.111 -25.277 1.00 92.00 210 GLU A O 1
ATOM 1726 N N . TYR A 1 211 ? 4.611 -0.939 -24.099 1.00 90.88 211 TYR A N 1
ATOM 1727 C CA . TYR A 1 211 ? 5.256 -2.247 -24.196 1.00 90.88 211 TYR A CA 1
ATOM 1728 C C . TYR A 1 211 ? 5.312 -2.766 -25.636 1.00 90.88 211 TYR A C 1
ATOM 1730 O O . TYR A 1 211 ? 6.333 -3.311 -26.062 1.00 90.88 211 TYR A O 1
ATOM 1738 N N . GLN A 1 212 ? 4.244 -2.581 -26.413 1.00 90.00 212 GLN A N 1
ATOM 1739 C CA . GLN A 1 212 ? 4.233 -2.948 -27.828 1.00 90.00 212 GLN A CA 1
ATOM 1740 C C . GLN A 1 212 ? 5.285 -2.162 -28.616 1.00 90.00 212 GLN A C 1
ATOM 1742 O O . GLN A 1 212 ? 6.031 -2.753 -29.399 1.00 90.00 212 GLN A O 1
ATOM 1747 N N . LEU A 1 213 ? 5.380 -0.850 -28.392 1.00 89.50 213 LEU A N 1
ATOM 1748 C CA . LEU A 1 213 ? 6.406 -0.017 -29.018 1.00 89.50 213 LEU A CA 1
ATOM 1749 C C . LEU A 1 213 ? 7.811 -0.476 -28.606 1.00 89.50 213 LEU A C 1
ATOM 1751 O O . LEU A 1 213 ? 8.650 -0.732 -29.468 1.00 89.50 213 LEU A O 1
ATOM 1755 N N . LEU A 1 214 ? 8.040 -0.672 -27.306 1.00 89.69 214 LEU A N 1
ATOM 1756 C CA . LEU A 1 214 ? 9.333 -1.081 -26.761 1.00 89.69 214 LEU A CA 1
ATOM 1757 C C . LEU A 1 214 ? 9.790 -2.440 -27.308 1.00 89.69 214 LEU A C 1
ATOM 1759 O O . LEU A 1 214 ? 10.944 -2.591 -27.691 1.00 89.69 214 LEU A O 1
ATOM 1763 N N . THR A 1 215 ? 8.899 -3.430 -27.378 1.00 88.50 215 THR A N 1
ATOM 1764 C CA . THR A 1 215 ? 9.219 -4.771 -27.905 1.00 88.50 215 THR A CA 1
ATOM 1765 C C . THR A 1 215 ? 9.441 -4.773 -29.413 1.00 88.50 215 THR A C 1
ATOM 1767 O O . THR A 1 215 ? 10.346 -5.459 -29.891 1.00 88.50 215 THR A O 1
ATOM 1770 N N . THR A 1 216 ? 8.688 -3.961 -30.159 1.00 87.69 216 THR A N 1
ATOM 1771 C CA . THR A 1 216 ? 8.913 -3.773 -31.599 1.00 87.69 216 THR A CA 1
ATOM 1772 C C . THR A 1 216 ? 10.306 -3.192 -31.844 1.00 87.69 216 THR A C 1
ATOM 1774 O O . THR A 1 216 ? 11.049 -3.699 -32.682 1.00 87.69 216 THR A O 1
ATOM 1777 N N . GLU A 1 217 ? 10.701 -2.185 -31.064 1.00 86.38 217 GLU A N 1
ATOM 1778 C CA . GLU A 1 217 ? 12.008 -1.533 -31.188 1.00 86.38 217 GLU A CA 1
ATOM 1779 C C . GLU A 1 217 ? 13.174 -2.373 -30.642 1.00 86.38 217 GLU A C 1
ATOM 1781 O O . GLU A 1 217 ? 14.283 -2.317 -31.178 1.00 86.38 217 GLU A O 1
ATOM 1786 N N . ALA A 1 218 ? 12.950 -3.162 -29.588 1.00 85.75 218 ALA A N 1
ATOM 1787 C CA . ALA A 1 218 ? 13.987 -3.966 -28.942 1.00 85.75 218 ALA A CA 1
ATOM 1788 C C . ALA A 1 218 ? 14.191 -5.342 -29.590 1.00 85.75 218 ALA A C 1
ATOM 1790 O O . ALA A 1 218 ? 15.319 -5.837 -29.647 1.00 85.75 218 ALA A O 1
ATOM 1791 N N . PHE A 1 219 ? 13.120 -5.980 -30.062 1.00 85.06 219 PHE A N 1
ATOM 1792 C CA . PHE A 1 219 ? 13.144 -7.376 -30.512 1.00 85.06 219 PHE A CA 1
ATOM 1793 C C . PHE A 1 219 ? 12.733 -7.562 -31.970 1.00 85.06 219 PHE A C 1
ATOM 1795 O O . PHE A 1 219 ? 12.962 -8.642 -32.515 1.00 85.06 219 PHE A O 1
ATOM 1802 N N . ASN A 1 220 ? 12.130 -6.547 -32.601 1.00 83.12 220 ASN A N 1
ATOM 1803 C CA . ASN A 1 220 ? 11.543 -6.647 -33.940 1.00 83.12 220 ASN A CA 1
ATOM 1804 C C . ASN A 1 220 ? 10.548 -7.823 -34.068 1.00 83.12 220 ASN A C 1
ATOM 1806 O O . ASN A 1 220 ? 10.484 -8.487 -35.103 1.00 83.12 220 ASN A O 1
ATOM 1810 N N . ASN A 1 221 ? 9.801 -8.088 -32.993 1.00 79.50 221 ASN A N 1
ATOM 1811 C CA . ASN A 1 221 ? 8.812 -9.157 -32.870 1.00 79.50 221 ASN A CA 1
ATOM 1812 C C . ASN A 1 221 ? 7.527 -8.610 -32.237 1.00 79.50 221 ASN A C 1
ATOM 1814 O O . ASN A 1 221 ? 7.558 -7.588 -31.551 1.00 79.50 221 ASN A O 1
ATOM 1818 N N . ASP A 1 222 ? 6.419 -9.326 -32.430 1.00 81.44 222 ASP A N 1
ATOM 1819 C CA . ASP A 1 222 ? 5.161 -9.028 -31.745 1.00 81.44 222 ASP A CA 1
ATOM 1820 C C . ASP A 1 222 ? 5.314 -9.175 -30.214 1.00 81.44 222 ASP A C 1
ATOM 1822 O O . ASP A 1 222 ? 6.034 -10.069 -29.750 1.00 81.44 222 ASP A O 1
ATOM 1826 N N . PRO A 1 223 ? 4.634 -8.331 -29.414 1.00 82.44 223 PRO A N 1
ATOM 1827 C CA . PRO A 1 223 ? 4.721 -8.373 -27.958 1.00 82.44 223 PRO A CA 1
ATOM 1828 C C . PRO A 1 223 ? 4.176 -9.689 -27.395 1.00 82.44 223 PRO A C 1
ATOM 1830 O O . PRO A 1 223 ? 3.033 -10.075 -27.650 1.00 82.44 223 PRO A O 1
ATOM 1833 N N . ASP A 1 224 ? 4.963 -10.332 -26.533 1.00 84.38 224 ASP A N 1
ATOM 1834 C CA . ASP A 1 224 ? 4.465 -11.396 -25.667 1.00 84.38 224 ASP A CA 1
ATOM 1835 C C . ASP A 1 224 ? 3.837 -10.780 -24.412 1.00 84.38 224 ASP A C 1
ATOM 1837 O O . ASP A 1 224 ? 4.513 -10.433 -23.442 1.00 84.38 224 ASP A O 1
ATOM 1841 N N . TRP A 1 225 ? 2.512 -10.650 -24.426 1.00 83.06 225 TRP A N 1
ATOM 1842 C CA . TRP A 1 225 ? 1.756 -10.049 -23.327 1.00 83.06 225 TRP A CA 1
ATOM 1843 C C . TRP A 1 225 ? 1.914 -10.777 -21.986 1.00 83.06 225 TRP A C 1
ATOM 1845 O O . TRP A 1 225 ? 1.697 -10.157 -20.949 1.00 83.06 225 TRP A O 1
ATOM 1855 N N . SER A 1 226 ? 2.321 -12.052 -21.977 1.00 78.62 226 SER A N 1
ATOM 1856 C CA . SER A 1 226 ? 2.585 -12.785 -20.729 1.00 78.62 226 SER A CA 1
ATOM 1857 C C . SER A 1 226 ? 3.855 -12.301 -20.011 1.00 78.62 226 SER A C 1
ATOM 1859 O O . SER A 1 226 ? 3.990 -12.442 -18.792 1.00 78.62 226 SER A O 1
ATOM 1861 N N . ARG A 1 227 ? 4.776 -11.664 -20.744 1.00 84.69 227 ARG A N 1
ATOM 1862 C CA . ARG A 1 227 ? 6.040 -11.127 -20.220 1.00 84.69 227 ARG A CA 1
ATOM 1863 C C . ARG A 1 227 ? 5.926 -9.690 -19.704 1.00 84.69 227 ARG A C 1
ATOM 1865 O O . ARG A 1 227 ? 6.781 -9.261 -18.931 1.00 84.69 227 ARG A O 1
ATOM 1872 N N . LEU A 1 228 ? 4.870 -8.960 -20.076 1.00 85.31 228 LEU A N 1
ATOM 1873 C CA . LEU A 1 228 ? 4.620 -7.592 -19.603 1.00 85.31 228 LEU A CA 1
ATOM 1874 C C . LEU A 1 228 ? 4.496 -7.530 -18.076 1.00 85.31 228 LEU A C 1
ATOM 1876 O O . LEU A 1 228 ? 5.110 -6.673 -17.443 1.00 85.31 228 LEU A O 1
ATOM 1880 N N . ASP A 1 229 ? 3.750 -8.457 -17.476 1.00 78.50 229 ASP A N 1
ATOM 1881 C CA . ASP A 1 229 ? 3.555 -8.477 -16.023 1.00 78.50 229 ASP A CA 1
ATOM 1882 C C . ASP A 1 229 ? 4.878 -8.721 -15.282 1.00 78.50 229 ASP A C 1
ATOM 1884 O O . ASP A 1 229 ? 5.153 -8.069 -14.279 1.00 78.50 229 ASP A O 1
ATOM 1888 N N . HIS A 1 230 ? 5.752 -9.572 -15.829 1.00 82.38 230 HIS A N 1
ATOM 1889 C CA . HIS A 1 230 ? 7.085 -9.822 -15.275 1.00 82.38 230 HIS A CA 1
ATOM 1890 C C . HIS A 1 230 ? 7.971 -8.571 -15.313 1.00 82.38 230 HIS A C 1
ATOM 1892 O O . HIS A 1 230 ? 8.641 -8.258 -14.328 1.00 82.38 230 HIS A O 1
ATOM 1898 N N . LEU A 1 231 ? 7.937 -7.826 -16.423 1.00 86.19 231 LEU A N 1
ATOM 1899 C CA . LEU A 1 231 ? 8.650 -6.556 -16.547 1.00 86.19 231 LEU A CA 1
ATOM 1900 C C . LEU A 1 231 ? 8.115 -5.520 -15.545 1.00 86.19 231 LEU A C 1
ATOM 1902 O O . LEU A 1 231 ? 8.899 -4.910 -14.819 1.00 86.19 231 LEU A O 1
ATOM 1906 N N . ARG A 1 232 ? 6.788 -5.356 -15.458 1.00 85.31 232 ARG A N 1
ATOM 1907 C CA . ARG A 1 232 ? 6.138 -4.431 -14.512 1.00 85.31 232 ARG A CA 1
ATOM 1908 C C . ARG A 1 232 ? 6.493 -4.760 -13.062 1.00 85.31 232 ARG A C 1
ATOM 1910 O O . ARG A 1 232 ? 6.835 -3.851 -12.309 1.00 85.31 232 ARG A O 1
ATOM 1917 N N . SER A 1 233 ? 6.457 -6.038 -12.682 1.00 78.56 233 SER A N 1
ATOM 1918 C CA . SER A 1 233 ? 6.843 -6.491 -11.342 1.00 78.56 233 SER A CA 1
ATOM 1919 C C . SER A 1 233 ? 8.303 -6.174 -11.020 1.00 78.56 233 SER A C 1
ATOM 1921 O O . SER A 1 233 ? 8.572 -5.637 -9.949 1.00 78.56 233 SER A O 1
ATOM 1923 N N . ALA A 1 234 ? 9.235 -6.420 -11.946 1.00 83.44 234 ALA A N 1
ATOM 1924 C CA . ALA A 1 234 ? 10.649 -6.110 -11.723 1.00 83.44 234 ALA A CA 1
ATOM 1925 C C . ALA A 1 234 ? 10.907 -4.601 -11.589 1.00 83.44 234 ALA A C 1
ATOM 1927 O O . ALA A 1 234 ? 11.630 -4.171 -10.691 1.00 83.44 234 ALA A O 1
ATOM 1928 N N . ILE A 1 235 ? 10.281 -3.775 -12.438 1.00 87.94 235 ILE A N 1
ATOM 1929 C CA . ILE A 1 235 ? 10.387 -2.312 -12.326 1.00 87.94 235 ILE A CA 1
ATOM 1930 C C . ILE A 1 235 ? 9.840 -1.854 -10.968 1.00 87.94 235 ILE A C 1
ATOM 1932 O O . ILE A 1 235 ? 10.480 -1.052 -10.291 1.00 87.94 235 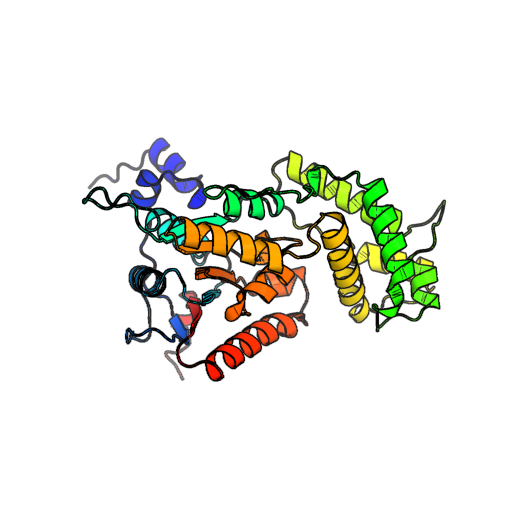ILE A O 1
ATOM 1936 N N . LYS A 1 236 ? 8.684 -2.382 -10.546 1.00 81.50 236 LYS A N 1
ATOM 1937 C CA . LYS A 1 236 ? 8.056 -2.057 -9.259 1.00 81.50 236 LYS A CA 1
ATOM 1938 C C . LYS A 1 236 ? 8.955 -2.426 -8.075 1.00 81.50 236 LYS A C 1
ATOM 1940 O O . LYS A 1 236 ? 9.114 -1.616 -7.165 1.00 81.50 236 LYS A O 1
ATOM 1945 N N . GLU A 1 237 ? 9.586 -3.597 -8.107 1.00 78.75 237 GLU A N 1
ATOM 1946 C CA . GLU A 1 237 ? 10.548 -4.029 -7.087 1.00 78.75 237 GLU A CA 1
ATOM 1947 C C . GLU A 1 237 ? 11.743 -3.066 -7.000 1.00 78.75 237 GLU A C 1
ATOM 1949 O O . GLU A 1 237 ? 12.043 -2.540 -5.927 1.00 78.75 237 GLU A O 1
ATOM 1954 N N . HIS A 1 238 ? 12.370 -2.730 -8.128 1.00 85.69 238 HIS A N 1
ATOM 1955 C CA . HIS A 1 238 ? 13.487 -1.782 -8.131 1.00 85.69 238 HIS A CA 1
ATOM 1956 C C . HIS A 1 238 ? 13.076 -0.361 -7.725 1.00 85.69 238 HIS A C 1
ATOM 1958 O O . HIS A 1 238 ? 13.847 0.315 -7.042 1.00 85.69 238 HIS A O 1
ATOM 1964 N N . LEU A 1 239 ? 11.870 0.084 -8.091 1.00 84.44 239 LEU A N 1
ATOM 1965 C CA . LEU A 1 239 ? 11.343 1.390 -7.690 1.00 84.44 239 LEU A CA 1
ATOM 1966 C C . LEU A 1 239 ? 11.174 1.467 -6.178 1.00 84.44 239 LEU A C 1
ATOM 1968 O O . LEU A 1 239 ? 11.560 2.460 -5.572 1.00 84.44 239 LEU A O 1
ATOM 1972 N N . THR A 1 240 ? 10.672 0.404 -5.552 1.00 77.31 240 THR A N 1
ATOM 1973 C CA . THR A 1 240 ? 10.566 0.368 -4.089 1.00 77.31 240 THR A CA 1
ATOM 1974 C C . THR A 1 240 ? 11.938 0.443 -3.414 1.00 77.31 240 THR A C 1
ATOM 1976 O O . THR A 1 240 ? 12.096 1.182 -2.447 1.00 77.31 240 THR A O 1
ATOM 1979 N N . GLY A 1 241 ? 12.968 -0.205 -3.970 1.00 76.38 241 GLY A N 1
ATOM 1980 C CA . GLY A 1 241 ? 14.343 -0.032 -3.491 1.00 76.38 241 GLY A CA 1
ATOM 1981 C C . GLY A 1 241 ? 14.812 1.427 -3.563 1.00 76.38 241 GLY A C 1
ATOM 1982 O O . GLY A 1 241 ? 15.326 1.961 -2.585 1.00 76.38 241 GLY A O 1
ATOM 1983 N N . ILE A 1 242 ? 14.552 2.110 -4.686 1.00 79.38 242 ILE A N 1
ATOM 1984 C CA . ILE A 1 242 ? 14.894 3.535 -4.870 1.00 79.38 242 ILE A CA 1
ATOM 1985 C C . ILE A 1 242 ? 14.174 4.436 -3.862 1.00 79.38 242 ILE A C 1
ATOM 1987 O O . ILE A 1 242 ? 14.767 5.397 -3.382 1.00 79.38 242 ILE A O 1
ATOM 1991 N N . LEU A 1 243 ? 12.928 4.117 -3.507 1.00 74.25 243 LEU A N 1
ATOM 1992 C CA . LEU A 1 243 ? 12.154 4.863 -2.508 1.00 74.25 243 LEU A CA 1
ATOM 1993 C C . LEU A 1 243 ? 12.700 4.696 -1.071 1.00 74.25 243 LEU A C 1
ATOM 1995 O O . LEU A 1 243 ? 12.120 5.227 -0.127 1.00 74.25 243 LEU A O 1
ATOM 1999 N N . GLY A 1 244 ? 13.799 3.956 -0.872 1.00 66.94 244 GLY A N 1
ATOM 2000 C CA . GLY A 1 244 ? 14.330 3.647 0.460 1.00 66.94 244 GLY A CA 1
ATOM 2001 C C . GLY A 1 244 ? 13.453 2.646 1.213 1.00 66.94 244 GLY A C 1
ATOM 2002 O O . GLY A 1 244 ? 13.520 2.530 2.433 1.00 66.94 244 GLY A O 1
ATOM 2003 N N . VAL A 1 245 ? 12.615 1.906 0.485 1.00 63.25 245 VAL A N 1
ATOM 2004 C CA . VAL A 1 245 ? 11.649 0.949 1.029 1.00 63.25 245 VAL A CA 1
ATOM 2005 C C . VAL A 1 245 ? 12.276 -0.456 1.140 1.00 63.25 245 VAL A C 1
ATOM 2007 O O . VAL A 1 245 ? 11.579 -1.470 1.165 1.00 63.25 245 VAL A O 1
ATOM 2010 N N . GLU A 1 246 ? 13.612 -0.528 1.243 1.00 54.00 246 GLU A N 1
ATOM 2011 C CA . GLU A 1 246 ? 14.404 -1.769 1.170 1.00 54.00 246 GLU A CA 1
ATOM 2012 C C . GLU A 1 246 ? 13.996 -2.834 2.200 1.00 54.00 246 GLU A C 1
ATOM 2014 O O . GLU A 1 246 ? 14.217 -4.021 1.958 1.00 54.00 246 GLU A O 1
ATOM 2019 N N . SER A 1 247 ? 13.232 -2.474 3.241 1.00 65.75 247 SER A N 1
ATOM 2020 C CA . SER A 1 247 ? 12.187 -3.394 3.688 1.00 65.75 247 SER A CA 1
ATOM 2021 C C . SER A 1 247 ? 10.933 -2.702 4.275 1.00 65.75 247 SER A C 1
ATOM 2023 O O . SER A 1 247 ? 10.856 -2.323 5.446 1.00 65.75 247 SER A O 1
ATOM 2025 N N . VAL A 1 248 ? 9.841 -2.644 3.491 1.00 74.44 248 VAL A N 1
ATOM 2026 C CA . VAL A 1 248 ? 8.480 -2.408 4.048 1.00 74.44 248 VAL A CA 1
ATOM 2027 C C . VAL A 1 248 ? 8.255 -3.290 5.274 1.00 74.44 248 VAL A C 1
ATOM 2029 O O . VAL A 1 248 ? 7.670 -2.866 6.262 1.00 74.44 248 VAL A O 1
ATOM 2032 N N . SER A 1 249 ? 8.726 -4.538 5.202 1.00 78.50 249 SER A N 1
ATOM 2033 C CA . SER A 1 249 ? 8.532 -5.523 6.256 1.00 78.50 249 SER A CA 1
ATOM 2034 C C . SER A 1 249 ? 9.216 -5.164 7.574 1.00 78.50 249 SER A C 1
ATOM 2036 O O . SER A 1 249 ? 8.566 -5.301 8.606 1.00 78.50 249 SER A O 1
ATOM 2038 N N . GLU A 1 250 ? 10.490 -4.754 7.588 1.00 81.06 250 GLU A N 1
ATOM 2039 C CA . GLU A 1 250 ? 11.141 -4.411 8.865 1.00 81.06 250 GLU A CA 1
ATOM 2040 C C . GLU A 1 250 ? 10.573 -3.102 9.391 1.00 81.06 250 GLU A C 1
ATOM 2042 O O . GLU A 1 250 ? 10.290 -3.010 10.578 1.00 81.06 250 GLU A O 1
ATOM 2047 N N . LYS A 1 251 ? 10.276 -2.139 8.511 1.00 83.38 251 LYS A N 1
ATOM 2048 C CA . LYS A 1 251 ? 9.652 -0.885 8.934 1.00 83.38 251 LYS A CA 1
ATOM 2049 C C . LYS A 1 251 ? 8.279 -1.103 9.567 1.00 83.38 251 LYS A C 1
ATOM 2051 O O . LYS A 1 251 ? 8.021 -0.595 10.653 1.00 83.38 251 LYS A O 1
ATOM 2056 N N . LEU A 1 252 ? 7.410 -1.898 8.938 1.00 89.12 252 LEU A N 1
ATOM 2057 C CA . LEU A 1 252 ? 6.125 -2.275 9.532 1.00 89.12 252 LEU A CA 1
ATOM 2058 C C . LEU A 1 252 ? 6.319 -3.018 10.860 1.00 89.12 252 LEU A C 1
ATOM 2060 O O . LEU A 1 252 ? 5.566 -2.759 11.798 1.00 89.12 252 LEU A O 1
ATOM 2064 N N . ALA A 1 253 ? 7.327 -3.890 10.972 1.00 89.25 253 ALA A N 1
ATOM 2065 C CA . ALA A 1 253 ? 7.645 -4.568 12.228 1.00 89.25 253 ALA A CA 1
ATOM 2066 C C . ALA A 1 253 ? 8.029 -3.567 13.329 1.00 89.25 253 ALA A C 1
ATOM 2068 O O . ALA A 1 253 ? 7.376 -3.557 14.373 1.00 89.25 253 ALA A O 1
ATOM 2069 N N . SER A 1 254 ? 8.981 -2.670 13.060 1.00 89.25 254 SER A N 1
ATOM 2070 C CA . SER A 1 254 ? 9.430 -1.633 13.996 1.00 89.25 254 SER A CA 1
ATOM 2071 C C . SER A 1 254 ? 8.303 -0.690 14.411 1.00 89.25 254 SER A C 1
ATOM 2073 O O . SER A 1 254 ? 8.172 -0.376 15.591 1.00 89.25 254 SER A O 1
ATOM 2075 N N . ILE A 1 255 ? 7.438 -0.288 13.472 1.00 91.75 255 ILE A N 1
ATOM 2076 C CA . ILE A 1 255 ? 6.237 0.499 13.785 1.00 91.75 255 ILE A CA 1
ATOM 2077 C C . ILE A 1 255 ? 5.345 -0.268 14.761 1.00 91.75 255 ILE A C 1
ATOM 2079 O O . ILE A 1 255 ? 4.946 0.279 15.788 1.00 91.75 255 ILE A O 1
ATOM 2083 N N . SER A 1 256 ? 5.079 -1.548 14.499 1.00 92.69 256 SER A N 1
ATOM 2084 C CA . SER A 1 256 ? 4.211 -2.347 15.368 1.00 92.69 256 SER A CA 1
ATOM 2085 C C . SER A 1 256 ? 4.777 -2.520 16.776 1.00 92.69 256 SER A C 1
ATOM 2087 O O . SER A 1 256 ? 4.021 -2.470 17.745 1.00 92.69 256 SER A O 1
ATOM 2089 N N . GLU A 1 257 ? 6.098 -2.674 16.896 1.00 92.75 257 GLU A N 1
ATOM 2090 C CA . GLU A 1 257 ? 6.796 -2.763 18.178 1.00 92.75 257 GLU A CA 1
ATOM 2091 C C . GLU A 1 257 ? 6.670 -1.451 18.959 1.00 92.75 257 GLU A C 1
ATOM 2093 O O . GLU A 1 257 ? 6.265 -1.479 20.120 1.00 92.75 257 GLU A O 1
ATOM 2098 N N . ALA A 1 258 ? 6.882 -0.302 18.310 1.00 91.88 258 ALA A N 1
ATOM 2099 C CA . ALA A 1 258 ? 6.744 1.005 18.952 1.00 91.88 258 ALA A CA 1
ATOM 2100 C C . ALA A 1 258 ? 5.318 1.274 19.470 1.00 91.88 258 ALA A C 1
ATOM 2102 O O . ALA A 1 258 ? 5.148 1.854 20.547 1.00 91.88 258 ALA A O 1
ATOM 2103 N N . TYR A 1 259 ? 4.276 0.832 18.754 1.00 92.69 259 TYR A N 1
ATOM 2104 C CA . TYR A 1 259 ? 2.903 0.914 19.271 1.00 92.69 259 TYR A CA 1
ATOM 2105 C C . TYR A 1 259 ? 2.726 0.052 20.522 1.00 92.69 259 TYR A C 1
ATOM 2107 O O . TYR A 1 259 ? 2.173 0.526 21.516 1.00 92.69 259 TYR A O 1
ATOM 2115 N N . VAL A 1 260 ? 3.224 -1.187 20.501 1.00 92.56 260 VAL A N 1
ATOM 2116 C CA . VAL A 1 260 ? 3.135 -2.099 21.649 1.00 92.56 260 VAL A CA 1
ATOM 2117 C C . VAL A 1 260 ? 3.883 -1.543 22.862 1.00 92.56 260 VAL A C 1
ATOM 2119 O O . VAL A 1 260 ? 3.357 -1.616 23.974 1.00 92.56 260 VAL A O 1
ATOM 2122 N N . GLU A 1 261 ? 5.055 -0.936 22.668 1.00 91.81 261 GLU A N 1
ATOM 2123 C CA . GLU A 1 261 ? 5.819 -0.264 23.730 1.00 91.81 261 GLU A CA 1
ATOM 2124 C C . GLU A 1 261 ? 5.044 0.896 24.368 1.00 91.81 261 GLU A C 1
ATOM 2126 O O . GLU A 1 261 ? 5.098 1.081 25.586 1.00 91.81 261 GLU A O 1
ATOM 2131 N N . LYS A 1 262 ? 4.261 1.635 23.573 1.00 89.50 262 LYS A N 1
ATOM 2132 C CA . LYS A 1 262 ? 3.346 2.678 24.066 1.00 89.50 262 LYS A CA 1
ATOM 2133 C C . LYS A 1 262 ? 2.037 2.132 24.654 1.00 89.50 262 LYS A C 1
ATOM 2135 O O . LYS A 1 262 ? 1.206 2.916 25.107 1.00 89.50 262 LYS A O 1
ATOM 2140 N N . GLY A 1 263 ? 1.850 0.812 24.693 1.00 90.50 263 GLY A N 1
ATOM 2141 C CA . GLY A 1 263 ? 0.644 0.176 25.227 1.00 90.50 263 GLY A CA 1
ATOM 2142 C C . GLY A 1 263 ? -0.535 0.166 24.253 1.00 90.50 263 GLY A C 1
ATOM 2143 O O . GLY A 1 263 ? -1.679 0.016 24.684 1.00 90.50 263 GLY A O 1
ATOM 2144 N N . TYR A 1 264 ? -0.263 0.295 22.956 1.00 91.56 264 TYR A N 1
ATOM 2145 C CA . TYR A 1 264 ? -1.262 0.321 21.899 1.00 91.56 264 TYR A CA 1
ATOM 2146 C C . TYR A 1 264 ? -1.198 -0.915 21.000 1.00 91.56 264 TYR A C 1
ATOM 2148 O O . TYR A 1 264 ? -0.179 -1.594 20.872 1.00 91.56 264 TYR A O 1
ATOM 2156 N N . ARG A 1 265 ? -2.319 -1.189 20.340 1.00 92.25 265 ARG A N 1
ATOM 2157 C CA . ARG A 1 265 ? -2.465 -2.136 19.248 1.00 92.25 265 ARG A CA 1
ATOM 2158 C C . ARG A 1 265 ? -2.863 -1.364 17.991 1.00 92.25 265 ARG A C 1
ATOM 2160 O O . ARG A 1 265 ? -3.962 -0.808 17.956 1.00 92.25 265 ARG A O 1
ATOM 2167 N N . PRO A 1 266 ? -1.999 -1.320 16.970 1.00 94.00 266 PRO A N 1
ATOM 2168 C CA . PRO A 1 266 ? -2.298 -0.605 15.741 1.00 94.00 266 PRO A CA 1
ATOM 2169 C C . PRO A 1 266 ? -3.293 -1.394 14.879 1.00 94.00 266 PRO A C 1
ATOM 2171 O O . PRO A 1 266 ? -3.108 -2.588 14.615 1.00 94.00 266 PRO A O 1
ATOM 2174 N N . VAL A 1 267 ? -4.345 -0.715 14.424 1.00 94.56 267 VAL A N 1
ATOM 2175 C CA . VAL A 1 267 ? -5.373 -1.247 13.525 1.00 94.56 267 VAL A CA 1
ATOM 2176 C C . VAL A 1 267 ? -5.291 -0.514 12.190 1.00 94.56 267 VAL A C 1
ATOM 2178 O O . VAL A 1 267 ? -5.755 0.616 12.070 1.00 94.56 267 VAL A O 1
ATOM 2181 N N . ILE A 1 268 ? -4.713 -1.157 11.178 1.00 94.31 268 ILE A N 1
ATOM 2182 C CA . ILE A 1 268 ? -4.618 -0.598 9.827 1.00 94.31 268 ILE A CA 1
ATOM 2183 C C . ILE A 1 268 ? -5.959 -0.799 9.130 1.00 94.31 268 ILE A C 1
ATOM 2185 O O . ILE A 1 268 ? -6.401 -1.935 8.952 1.00 94.31 268 ILE A O 1
ATOM 2189 N N . LEU A 1 269 ? -6.590 0.294 8.715 1.00 93.50 269 LEU A N 1
ATOM 2190 C CA . LEU A 1 269 ? -7.831 0.285 7.949 1.00 93.50 269 LEU A CA 1
ATOM 2191 C C . LEU A 1 269 ? -7.516 0.782 6.540 1.00 93.50 269 LEU A C 1
ATOM 2193 O O . LEU A 1 269 ? -7.152 1.936 6.366 1.00 93.50 269 LEU A O 1
ATOM 2197 N N . CYS A 1 270 ? -7.640 -0.084 5.541 1.00 90.56 270 CYS A N 1
ATOM 2198 C CA . CYS A 1 270 ? -7.401 0.236 4.138 1.00 90.56 270 CYS A CA 1
ATOM 2199 C C . CYS A 1 270 ? -8.701 0.028 3.354 1.00 90.56 270 CYS A C 1
ATOM 2201 O O . CYS A 1 270 ? -9.212 -1.094 3.270 1.00 90.56 270 CYS A O 1
ATOM 2203 N N . ASP A 1 271 ? -9.259 1.110 2.809 1.00 86.69 271 ASP A N 1
ATOM 2204 C CA . ASP A 1 271 ? -10.554 1.091 2.110 1.00 86.69 271 ASP A CA 1
ATOM 2205 C C . ASP A 1 271 ? -10.585 0.130 0.917 1.00 86.69 271 ASP A C 1
ATOM 2207 O O . ASP A 1 271 ? -11.585 -0.561 0.689 1.00 86.69 271 ASP A O 1
ATOM 2211 N N . ASP A 1 272 ? -9.504 0.116 0.139 1.00 81.94 272 ASP A N 1
ATOM 2212 C CA . ASP A 1 272 ? -9.302 -0.793 -0.981 1.00 81.94 272 ASP A CA 1
ATOM 2213 C C . ASP A 1 272 ? -7.805 -0.990 -1.210 1.00 81.94 272 ASP A C 1
ATOM 2215 O O . ASP A 1 272 ? -7.054 -0.030 -1.321 1.00 81.94 272 ASP A O 1
ATOM 2219 N N . LEU A 1 273 ? -7.364 -2.239 -1.326 1.00 78.81 273 LEU A N 1
ATOM 2220 C CA . LEU A 1 273 ? -5.947 -2.565 -1.469 1.00 78.81 273 LEU A CA 1
ATOM 2221 C C . LEU A 1 273 ? -5.211 -1.835 -2.625 1.00 78.81 273 LEU A C 1
ATOM 2223 O O . LEU A 1 273 ? -4.029 -1.527 -2.458 1.00 78.81 273 LEU A O 1
ATOM 2227 N N . PRO A 1 274 ? -5.845 -1.552 -3.783 1.00 75.38 274 PRO A N 1
ATOM 2228 C CA . PRO A 1 274 ? -5.207 -0.805 -4.865 1.00 75.38 274 PRO A CA 1
ATOM 2229 C C . PRO A 1 274 ? -4.747 0.612 -4.503 1.00 75.38 274 PRO A C 1
ATOM 2231 O O . PRO A 1 274 ? -3.842 1.119 -5.164 1.00 75.38 274 PRO A O 1
ATOM 2234 N N . THR A 1 275 ? -5.315 1.240 -3.467 1.00 78.38 275 THR A N 1
ATOM 2235 C CA . THR A 1 275 ? -4.947 2.610 -3.058 1.00 78.38 275 THR A CA 1
ATOM 2236 C C . THR A 1 275 ? -3.533 2.684 -2.475 1.00 78.38 275 THR A C 1
ATOM 2238 O O . THR A 1 275 ? -2.951 3.756 -2.397 1.00 78.38 275 THR A O 1
ATOM 2241 N N . LEU A 1 276 ? -2.932 1.537 -2.131 1.00 77.94 276 LEU A N 1
ATOM 2242 C CA . LEU A 1 276 ? -1.534 1.441 -1.702 1.00 77.94 276 LEU A CA 1
ATOM 2243 C C . LEU A 1 276 ? -0.530 1.463 -2.866 1.00 77.94 276 LEU A C 1
ATOM 2245 O O . LEU A 1 276 ? 0.675 1.376 -2.630 1.00 77.94 276 LEU A O 1
ATOM 2249 N N . GLY A 1 277 ? -0.996 1.506 -4.120 1.00 77.00 277 GLY A N 1
ATOM 2250 C CA . GLY A 1 277 ? -0.153 1.682 -5.303 1.00 77.00 277 GLY A CA 1
ATOM 2251 C C . GLY A 1 277 ? 1.033 0.712 -5.367 1.00 77.00 277 GLY A C 1
ATOM 2252 O O . GLY A 1 277 ? 0.884 -0.513 -5.498 1.00 77.00 277 GLY A O 1
ATOM 2253 N N . VAL A 1 278 ? 2.250 1.256 -5.286 1.00 73.88 278 VAL A N 1
ATOM 2254 C CA . VAL A 1 278 ? 3.483 0.459 -5.359 1.00 73.88 278 VAL A CA 1
ATOM 2255 C C . VAL A 1 278 ? 3.735 -0.398 -4.108 1.00 73.88 278 VAL A C 1
ATOM 2257 O O . VAL A 1 278 ? 4.346 -1.459 -4.214 1.00 73.88 278 VAL A O 1
ATOM 2260 N N . LEU A 1 279 ? 3.194 -0.019 -2.948 1.00 77.25 279 LEU A N 1
ATOM 2261 C CA . LEU A 1 279 ? 3.409 -0.713 -1.669 1.00 77.25 279 LEU A CA 1
ATOM 2262 C C . LEU A 1 279 ? 2.513 -1.940 -1.485 1.00 77.25 279 LEU A C 1
ATOM 2264 O O . LEU A 1 279 ? 2.806 -2.810 -0.664 1.00 77.25 279 LEU A O 1
ATOM 2268 N N . GLN A 1 280 ? 1.436 -2.031 -2.264 1.00 78.94 280 GLN A N 1
ATOM 2269 C CA . GLN A 1 280 ? 0.407 -3.067 -2.182 1.00 78.94 280 GLN A CA 1
ATOM 2270 C C . GLN A 1 280 ? 0.950 -4.488 -1.963 1.00 78.94 280 GLN A C 1
ATOM 2272 O O . GLN A 1 280 ? 0.512 -5.192 -1.053 1.00 78.94 280 GLN A O 1
ATOM 2277 N N . GLU A 1 281 ? 1.877 -4.932 -2.815 1.00 74.06 281 GLU A N 1
ATOM 2278 C CA . GLU A 1 281 ? 2.367 -6.312 -2.797 1.00 74.06 281 GLU A CA 1
ATOM 2279 C C . GLU A 1 281 ? 3.197 -6.598 -1.543 1.00 74.06 281 GLU A C 1
ATOM 2281 O O . GLU A 1 281 ? 3.042 -7.636 -0.899 1.00 74.06 281 GLU A O 1
ATOM 2286 N N . GLN A 1 282 ? 4.050 -5.654 -1.161 1.00 76.12 282 GLN A N 1
ATOM 2287 C CA . GLN A 1 282 ? 4.939 -5.774 -0.010 1.00 76.12 282 GLN A CA 1
ATOM 2288 C C . GLN A 1 282 ? 4.158 -5.705 1.300 1.00 76.12 282 GLN A C 1
ATOM 2290 O O . GLN A 1 282 ? 4.366 -6.538 2.186 1.00 76.12 282 GLN A O 1
ATOM 2295 N N . PHE A 1 283 ? 3.213 -4.766 1.390 1.00 84.44 283 PHE A N 1
ATOM 2296 C CA . PHE A 1 283 ? 2.284 -4.650 2.505 1.00 84.44 283 PHE A CA 1
ATOM 2297 C C . PHE 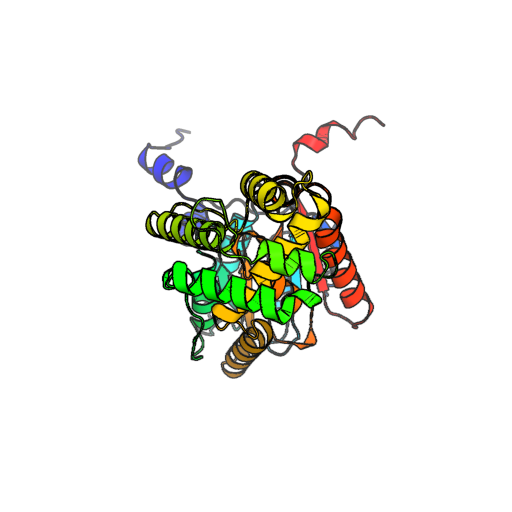A 1 283 ? 1.496 -5.944 2.698 1.00 84.44 283 PHE A C 1
ATOM 2299 O O . PHE A 1 283 ? 1.437 -6.486 3.800 1.00 84.44 283 PHE A O 1
ATOM 2306 N N . LEU A 1 284 ? 0.939 -6.493 1.620 1.00 79.38 284 LEU A N 1
ATOM 2307 C CA . LEU A 1 284 ? 0.139 -7.704 1.704 1.00 79.38 284 LEU A CA 1
ATOM 2308 C C . LEU A 1 284 ? 0.977 -8.935 2.054 1.00 79.38 284 LEU A C 1
ATOM 2310 O O . LEU A 1 284 ? 0.559 -9.744 2.884 1.00 79.38 284 LEU A O 1
ATOM 2314 N N . ASN A 1 285 ? 2.173 -9.058 1.471 1.00 76.81 285 ASN A N 1
ATOM 2315 C CA . ASN A 1 285 ? 3.132 -10.106 1.817 1.00 76.81 285 ASN A CA 1
ATOM 2316 C C . ASN A 1 285 ? 3.527 -10.053 3.298 1.00 76.81 285 ASN A C 1
ATOM 2318 O O . ASN A 1 285 ? 3.720 -11.105 3.908 1.00 76.81 285 ASN A O 1
ATOM 2322 N N . TYR A 1 286 ? 3.618 -8.860 3.886 1.00 82.50 286 TYR A N 1
ATOM 2323 C CA . TYR A 1 286 ? 3.823 -8.686 5.320 1.00 82.50 286 TYR A CA 1
ATOM 2324 C C . TYR A 1 286 ? 2.565 -9.040 6.130 1.00 82.50 286 TYR A C 1
ATOM 2326 O O . TYR A 1 286 ? 2.643 -9.804 7.091 1.00 82.50 286 TYR A O 1
ATOM 2334 N N . ALA A 1 287 ? 1.392 -8.560 5.709 1.00 82.81 287 ALA A N 1
ATOM 2335 C CA . ALA A 1 287 ? 0.119 -8.763 6.400 1.00 82.81 287 ALA A CA 1
ATOM 2336 C C . ALA A 1 287 ? -0.258 -10.246 6.555 1.00 82.81 287 ALA A C 1
ATOM 2338 O O . ALA A 1 287 ? -0.851 -10.642 7.559 1.00 82.81 287 ALA A O 1
ATOM 2339 N N . ILE A 1 288 ? 0.111 -11.090 5.583 1.00 74.88 288 ILE A N 1
ATOM 2340 C CA . ILE A 1 288 ? -0.121 -12.541 5.652 1.00 74.88 288 ILE A CA 1
ATOM 2341 C C . ILE A 1 288 ? 0.885 -13.287 6.540 1.00 74.88 288 ILE A C 1
ATOM 2343 O O . ILE A 1 288 ? 0.685 -14.476 6.781 1.00 74.88 288 ILE A O 1
ATOM 2347 N N . GLN A 1 289 ? 1.960 -12.640 7.003 1.00 77.31 289 GLN A N 1
ATOM 2348 C CA . GLN A 1 289 ? 2.989 -13.233 7.861 1.00 77.31 289 GLN A CA 1
ATOM 2349 C C . GLN A 1 289 ? 2.682 -12.900 9.331 1.00 77.31 289 GLN A C 1
ATOM 2351 O O . GLN A 1 289 ? 2.996 -11.801 9.787 1.00 77.31 289 GLN A O 1
ATOM 2356 N N . PRO A 1 290 ? 2.092 -13.831 10.112 1.00 71.19 290 PRO A N 1
ATOM 2357 C CA . PRO A 1 290 ? 1.554 -13.501 11.434 1.00 71.19 290 PRO A CA 1
ATOM 2358 C C . PRO A 1 290 ? 2.638 -13.039 12.411 1.00 71.19 290 PRO A C 1
ATOM 2360 O O . PRO A 1 290 ? 2.449 -12.087 13.154 1.00 71.19 290 PRO A O 1
ATOM 2363 N N . GLN A 1 291 ? 3.802 -13.684 12.364 1.00 76.81 291 GLN A N 1
ATOM 2364 C CA . GLN A 1 291 ? 4.876 -13.515 13.348 1.00 76.81 291 GLN A CA 1
ATOM 2365 C C . GLN A 1 291 ? 5.732 -12.260 13.134 1.00 76.81 291 GLN A C 1
ATOM 2367 O O . GLN A 1 291 ? 6.717 -12.082 13.841 1.00 76.81 291 GLN A O 1
ATOM 2372 N N . LYS A 1 292 ? 5.407 -11.419 12.146 1.00 79.94 292 LYS A N 1
ATOM 2373 C CA . LYS A 1 292 ? 6.228 -10.255 11.791 1.00 79.94 292 LYS A CA 1
ATOM 2374 C C . LYS A 1 292 ? 5.810 -8.944 12.457 1.00 79.94 292 LYS A C 1
ATOM 2376 O O . LYS A 1 292 ? 6.484 -7.942 12.244 1.00 79.94 292 LYS A O 1
ATOM 2381 N N . GLY A 1 293 ? 4.722 -8.930 13.222 1.00 87.44 293 GLY A N 1
ATOM 2382 C CA . GLY A 1 293 ? 4.281 -7.736 13.938 1.00 87.44 293 GLY A CA 1
ATOM 2383 C C . GLY A 1 293 ? 3.010 -7.947 14.743 1.00 87.44 293 GLY A C 1
ATOM 2384 O O . GLY A 1 293 ? 2.585 -9.083 14.975 1.00 87.44 293 GLY A O 1
ATOM 2385 N N . HIS A 1 294 ? 2.411 -6.829 15.150 1.00 91.00 294 HIS A N 1
ATOM 2386 C CA . HIS A 1 294 ? 1.309 -6.782 16.111 1.00 91.00 294 HIS A CA 1
ATOM 2387 C C . HIS A 1 294 ? 0.054 -6.051 15.612 1.00 91.00 294 HIS A C 1
ATOM 2389 O O . HIS A 1 294 ? -0.685 -5.464 16.403 1.00 91.00 294 HIS A O 1
ATOM 2395 N N . TYR A 1 295 ? -0.213 -6.096 14.307 1.00 92.19 295 TYR A N 1
ATOM 2396 C CA . TYR A 1 295 ? -1.340 -5.387 13.702 1.00 92.19 295 TYR A CA 1
ATOM 2397 C C . TYR A 1 295 ? -2.648 -6.175 13.714 1.00 92.19 295 TYR A C 1
ATOM 2399 O O . TYR A 1 295 ? -2.677 -7.402 13.570 1.00 92.19 295 TYR A O 1
ATOM 2407 N N . ASP A 1 296 ? -3.751 -5.436 13.752 1.00 91.12 296 ASP A N 1
ATOM 2408 C CA . ASP A 1 296 ? -4.977 -5.850 13.074 1.00 91.12 296 ASP A CA 1
ATOM 2409 C C . ASP A 1 296 ? -5.087 -5.112 11.748 1.00 91.12 296 ASP A C 1
ATOM 2411 O O . ASP A 1 296 ? -4.996 -3.893 11.701 1.00 91.12 296 ASP A O 1
ATOM 2415 N N . ILE A 1 297 ? -5.247 -5.849 10.657 1.00 90.38 297 ILE A N 1
ATOM 2416 C CA . ILE A 1 297 ? -5.222 -5.291 9.307 1.00 90.38 297 ILE A CA 1
ATOM 2417 C C . ILE A 1 297 ? -6.573 -5.547 8.662 1.00 90.38 297 ILE A C 1
ATOM 2419 O O . ILE A 1 297 ? -6.929 -6.699 8.438 1.00 90.38 297 ILE A O 1
ATOM 2423 N N . VAL A 1 298 ? -7.316 -4.494 8.345 1.00 89.81 298 VAL A N 1
ATOM 2424 C CA . VAL A 1 298 ? -8.592 -4.548 7.631 1.00 89.81 298 VAL A CA 1
ATOM 2425 C C . VAL A 1 298 ? -8.388 -3.971 6.241 1.00 89.81 298 VAL A C 1
ATOM 2427 O O . VAL A 1 298 ? -8.024 -2.811 6.098 1.00 89.81 298 VAL A O 1
ATOM 2430 N N . VAL A 1 299 ? -8.604 -4.784 5.212 1.00 86.94 299 VAL A N 1
ATOM 2431 C CA . VAL A 1 299 ? -8.345 -4.408 3.819 1.00 86.94 299 VAL A CA 1
ATOM 2432 C C . VAL A 1 299 ? -9.573 -4.694 2.975 1.00 86.94 299 VAL A C 1
ATOM 2434 O O . VAL A 1 299 ? -10.041 -5.835 2.903 1.00 86.94 299 VAL A O 1
ATOM 2437 N N . GLY A 1 300 ? -10.076 -3.667 2.298 1.00 83.38 300 GLY A N 1
ATOM 2438 C CA . GLY A 1 300 ? -11.061 -3.832 1.243 1.00 83.38 300 GLY A CA 1
ATOM 2439 C C . GLY A 1 300 ? -10.457 -4.450 -0.017 1.00 83.38 300 GLY A C 1
ATOM 2440 O O . GLY A 1 300 ? -9.317 -4.184 -0.389 1.00 83.38 300 GLY A O 1
ATOM 2441 N N . TRP A 1 301 ? -11.236 -5.300 -0.680 1.00 78.06 301 TRP A N 1
ATOM 2442 C CA . TRP A 1 301 ? -10.867 -5.939 -1.935 1.00 78.06 301 TRP A CA 1
ATOM 2443 C C . TRP A 1 301 ? -12.006 -5.820 -2.948 1.00 78.06 301 TRP A C 1
ATOM 2445 O O . TRP A 1 301 ? 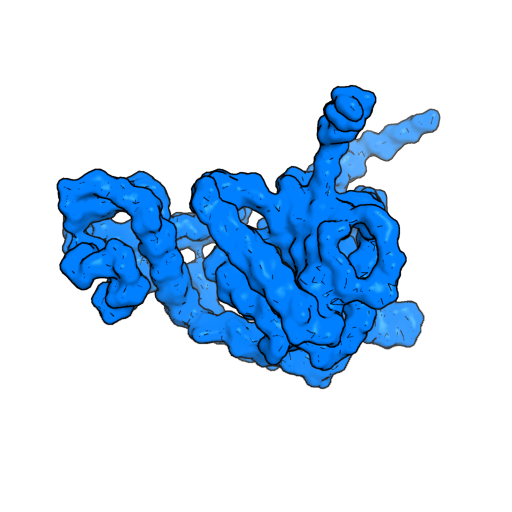-13.099 -6.359 -2.733 1.00 78.06 301 TRP A O 1
ATOM 2455 N N . SER A 1 302 ? -11.735 -5.155 -4.073 1.00 72.31 302 SER A N 1
ATOM 2456 C CA . SER A 1 302 ? -12.649 -5.034 -5.217 1.00 72.31 302 SER A CA 1
ATOM 2457 C C . SER A 1 302 ? -12.240 -5.946 -6.389 1.00 72.31 302 SER A C 1
ATOM 2459 O O . SER A 1 302 ? -11.391 -5.553 -7.190 1.00 72.31 302 SER A O 1
ATOM 2461 N N . PRO A 1 303 ? -12.868 -7.126 -6.597 1.00 63.69 303 PRO A N 1
ATOM 2462 C CA . PRO A 1 303 ? -12.495 -8.044 -7.686 1.00 63.69 303 PRO A CA 1
ATOM 2463 C C . PRO A 1 303 ? -12.598 -7.426 -9.092 1.00 63.69 303 PRO A C 1
ATOM 2465 O O . PRO A 1 303 ? -11.807 -7.732 -9.980 1.00 63.69 303 PRO A O 1
ATOM 2468 N N . SER A 1 304 ? -13.560 -6.520 -9.298 1.00 59.22 304 SER A N 1
ATOM 2469 C CA . SER A 1 304 ? -13.795 -5.854 -10.584 1.00 59.22 304 SER A CA 1
ATOM 2470 C C . SER A 1 304 ? -12.644 -4.948 -11.029 1.00 59.22 304 SER A C 1
ATOM 2472 O O . SER A 1 304 ? -12.441 -4.803 -12.233 1.00 59.22 304 SER A O 1
ATOM 2474 N N . TRP A 1 305 ? -11.904 -4.357 -10.081 1.00 56.22 305 TRP A N 1
ATOM 2475 C CA . TRP A 1 305 ? -10.747 -3.510 -10.378 1.00 56.22 305 TRP A CA 1
ATOM 2476 C C . TRP A 1 305 ? -9.584 -4.342 -10.928 1.00 56.22 305 TRP A C 1
ATOM 2478 O O . TRP A 1 305 ? -9.069 -4.014 -11.996 1.00 56.22 305 TRP A O 1
ATOM 2488 N N . TYR A 1 306 ? -9.248 -5.463 -10.274 1.00 53.50 306 TYR A N 1
ATOM 2489 C CA . TYR A 1 306 ? -8.149 -6.348 -10.693 1.00 53.50 306 TYR A CA 1
ATOM 2490 C C . TYR A 1 306 ? -8.381 -6.933 -12.082 1.00 53.50 306 TYR A C 1
ATOM 2492 O O . TYR A 1 306 ? -7.487 -6.901 -12.925 1.00 53.50 306 TYR A O 1
ATOM 2500 N N . ASN A 1 307 ? -9.611 -7.375 -12.354 1.00 52.94 307 ASN A N 1
ATOM 2501 C CA . ASN A 1 307 ? -9.964 -7.923 -13.661 1.00 52.94 307 ASN A CA 1
ATOM 2502 C C . ASN A 1 307 ? -9.818 -6.894 -14.798 1.00 52.94 307 ASN A C 1
ATOM 2504 O O . ASN A 1 307 ? -9.504 -7.288 -15.919 1.00 52.94 307 ASN A O 1
ATOM 2508 N N . HIS A 1 308 ? -10.031 -5.599 -14.525 1.00 46.66 308 HIS A N 1
ATOM 2509 C CA . HIS A 1 308 ? -9.906 -4.529 -15.526 1.00 46.66 308 HIS A CA 1
ATOM 2510 C C . HIS A 1 308 ? -8.475 -4.004 -15.692 1.00 46.66 308 HIS A C 1
ATOM 2512 O O . HIS A 1 308 ? -8.072 -3.742 -16.820 1.00 46.66 308 HIS A O 1
ATOM 2518 N N . HIS A 1 309 ? -7.715 -3.850 -14.604 1.00 42.25 309 HIS A N 1
ATOM 2519 C CA . HIS A 1 309 ? -6.424 -3.141 -14.631 1.00 42.25 309 HIS A CA 1
ATOM 2520 C C . HIS A 1 309 ? -5.215 -4.077 -14.677 1.00 42.25 309 HIS A C 1
ATOM 2522 O O . HIS A 1 309 ? -4.150 -3.689 -15.148 1.00 42.25 309 HIS A O 1
ATOM 2528 N N . VAL A 1 310 ? -5.378 -5.322 -14.229 1.00 44.84 310 VAL A N 1
ATOM 2529 C CA . VAL A 1 310 ? -4.281 -6.295 -14.118 1.00 44.84 310 VAL A CA 1
ATOM 2530 C C . VAL A 1 310 ? -4.536 -7.539 -14.992 1.00 44.84 310 VAL A C 1
ATOM 2532 O O . VAL A 1 310 ? -3.673 -8.391 -15.161 1.00 44.84 310 VAL A O 1
ATOM 2535 N N . GLY A 1 311 ? -5.703 -7.620 -15.641 1.00 38.97 311 GLY A N 1
ATOM 2536 C CA . GLY A 1 311 ? -6.032 -8.637 -16.640 1.00 38.97 311 GLY A CA 1
ATOM 2537 C C . GLY A 1 311 ? -6.540 -9.972 -16.066 1.00 38.97 311 GLY A C 1
ATOM 2538 O O . GLY A 1 311 ? -6.458 -10.226 -14.862 1.00 38.97 311 GLY A O 1
ATOM 2539 N N . PRO A 1 312 ? -7.071 -10.860 -16.931 1.00 38.84 312 PRO A N 1
ATOM 2540 C CA . PRO A 1 312 ? -7.789 -12.081 -16.539 1.00 38.84 312 PRO A CA 1
ATOM 2541 C C . PRO A 1 312 ? -6.919 -13.161 -15.869 1.00 38.84 312 PRO A C 1
ATOM 2543 O O . PRO A 1 312 ? -7.450 -14.155 -15.384 1.00 38.84 312 PRO A O 1
ATOM 2546 N N . HIS A 1 313 ? -5.595 -12.991 -15.815 1.00 38.16 313 HIS A N 1
ATOM 2547 C CA . HIS A 1 313 ? -4.677 -13.928 -15.157 1.00 38.16 313 HIS A CA 1
ATOM 2548 C C . HIS A 1 313 ? -4.474 -13.642 -13.653 1.00 38.16 313 HIS A C 1
ATOM 2550 O O . HIS A 1 313 ? -3.866 -14.449 -12.946 1.00 38.16 313 HIS A O 1
ATOM 2556 N N . THR A 1 314 ? -5.038 -12.547 -13.123 1.00 42.16 314 THR A N 1
ATOM 2557 C CA . THR A 1 314 ? -4.931 -12.175 -11.695 1.00 42.16 314 THR A CA 1
ATOM 2558 C C . THR A 1 314 ? -5.815 -12.947 -10.730 1.00 42.16 314 THR A C 1
ATOM 2560 O O . THR A 1 314 ? -5.629 -12.823 -9.512 1.00 42.16 314 THR A O 1
ATOM 2563 N N . ASP A 1 315 ? -6.637 -13.871 -11.235 1.00 45.12 315 ASP A N 1
ATOM 2564 C CA . ASP A 1 315 ? -7.113 -14.996 -10.428 1.00 45.12 315 ASP A CA 1
ATOM 2565 C C . ASP A 1 315 ? -5.941 -15.647 -9.670 1.00 45.12 315 ASP A C 1
ATOM 2567 O O . ASP A 1 315 ? -6.119 -16.080 -8.536 1.00 45.12 315 ASP A O 1
ATOM 2571 N N . GLY A 1 316 ? -4.718 -15.620 -10.221 1.00 48.88 316 GLY A N 1
ATOM 2572 C CA . GLY A 1 316 ? -3.496 -16.071 -9.558 1.00 48.88 316 GLY A CA 1
ATOM 2573 C C . GLY A 1 316 ? -3.162 -15.352 -8.246 1.00 48.88 316 GLY A C 1
ATOM 2574 O O . GLY A 1 316 ? -2.851 -16.034 -7.272 1.00 48.88 316 GLY A O 1
ATOM 2575 N N . TYR A 1 317 ? -3.251 -14.018 -8.169 1.00 50.62 317 TYR A N 1
ATOM 2576 C CA . TYR A 1 317 ? -2.823 -13.259 -6.982 1.00 50.62 317 TYR A CA 1
ATOM 2577 C C . TYR A 1 317 ? -3.879 -13.300 -5.870 1.00 50.62 317 TYR A C 1
ATOM 2579 O O . TYR A 1 317 ? -3.554 -13.603 -4.723 1.00 50.62 317 TYR A O 1
ATOM 2587 N N . TYR A 1 318 ? -5.168 -13.141 -6.200 1.00 55.81 318 TYR A N 1
ATOM 2588 C CA . TYR A 1 318 ? -6.251 -13.357 -5.231 1.00 55.81 318 TYR A CA 1
ATOM 2589 C C . TYR A 1 318 ? -6.328 -14.819 -4.782 1.00 55.81 318 TYR A C 1
ATOM 2591 O O . TYR A 1 318 ? -6.445 -15.084 -3.585 1.00 55.81 318 TYR A O 1
ATOM 2599 N N . ALA A 1 319 ? -6.203 -15.791 -5.695 1.00 58.91 319 ALA A N 1
ATOM 2600 C CA . ALA A 1 319 ? -6.126 -17.196 -5.303 1.00 58.91 319 ALA A CA 1
ATOM 2601 C C . ALA A 1 319 ? -4.872 -17.477 -4.475 1.00 58.91 319 ALA A C 1
ATOM 2603 O O . ALA A 1 319 ? -4.954 -18.278 -3.548 1.00 58.91 319 ALA A O 1
ATOM 2604 N N . TYR A 1 320 ? -3.743 -16.815 -4.745 1.00 58.50 320 TYR A N 1
ATOM 2605 C CA . TYR A 1 320 ? -2.540 -16.895 -3.921 1.00 58.50 320 TYR A CA 1
ATOM 2606 C C . TYR A 1 320 ? -2.806 -16.358 -2.516 1.00 58.50 320 TYR A C 1
ATOM 2608 O O . TYR A 1 320 ? -2.627 -17.112 -1.564 1.00 58.50 320 TYR A O 1
ATOM 2616 N N . ILE A 1 321 ? -3.332 -15.140 -2.363 1.00 57.97 321 ILE A N 1
ATOM 2617 C CA . ILE A 1 321 ? -3.679 -14.547 -1.060 1.00 57.97 321 ILE A CA 1
ATOM 2618 C C . ILE A 1 321 ? -4.673 -15.435 -0.325 1.00 57.97 321 ILE A C 1
ATOM 2620 O O . ILE A 1 321 ? -4.454 -15.787 0.829 1.00 57.97 321 ILE A O 1
ATOM 2624 N N . LYS A 1 322 ? -5.738 -15.866 -1.004 1.00 59.50 322 LYS A N 1
ATOM 2625 C CA . LYS A 1 322 ? -6.773 -16.743 -0.450 1.00 59.50 322 LYS A CA 1
ATOM 2626 C C . LYS A 1 322 ? -6.209 -18.101 -0.046 1.00 59.50 322 LYS A C 1
ATOM 2628 O O . LYS A 1 322 ? -6.604 -18.650 0.977 1.00 59.50 322 LYS A O 1
ATOM 2633 N N . LYS A 1 323 ? -5.282 -18.663 -0.821 1.00 59.34 323 LYS A N 1
ATOM 2634 C CA . LYS A 1 323 ? -4.610 -19.937 -0.528 1.00 59.34 323 LYS A CA 1
ATOM 2635 C C . LYS A 1 323 ? -3.608 -19.793 0.613 1.00 59.34 323 LYS A C 1
ATOM 2637 O O . LYS A 1 323 ? -3.554 -20.682 1.459 1.00 59.34 323 LYS A O 1
ATOM 2642 N N . GLN A 1 324 ? -2.844 -18.705 0.659 1.00 53.09 324 GLN A N 1
ATOM 2643 C CA . GLN A 1 324 ? -1.871 -18.434 1.715 1.00 53.09 324 GLN A CA 1
ATOM 2644 C C . GLN A 1 324 ? -2.563 -18.115 3.032 1.00 53.09 324 GLN A C 1
ATOM 2646 O O . GLN A 1 324 ? -2.245 -18.731 4.042 1.00 53.09 324 GLN A O 1
ATOM 2651 N N . SER A 1 325 ? -3.586 -17.267 3.031 1.00 52.78 325 SER A N 1
ATOM 2652 C CA . SER A 1 325 ? -4.358 -16.963 4.234 1.00 52.78 325 SER A CA 1
ATOM 2653 C C . SER A 1 325 ? -5.121 -18.188 4.754 1.00 52.78 325 SER A C 1
ATOM 2655 O O . SER A 1 325 ? -5.160 -18.411 5.966 1.00 52.78 325 SER A O 1
ATOM 2657 N N . ARG A 1 326 ? -5.619 -19.073 3.871 1.00 55.28 326 ARG A N 1
ATOM 2658 C CA . ARG A 1 326 ? -6.142 -20.405 4.248 1.00 55.28 326 ARG A CA 1
ATOM 2659 C C . ARG A 1 326 ? -5.062 -21.321 4.834 1.00 55.28 326 ARG A C 1
ATOM 2661 O O . ARG A 1 326 ? -5.323 -22.002 5.822 1.00 55.28 326 ARG A O 1
ATOM 2668 N N . ARG A 1 327 ? -3.852 -21.338 4.262 1.00 47.56 327 ARG A N 1
ATOM 2669 C CA . ARG A 1 327 ? -2.711 -22.134 4.760 1.00 47.56 327 ARG A CA 1
ATOM 2670 C C . ARG A 1 327 ? -2.236 -21.665 6.132 1.00 47.56 327 ARG A C 1
ATOM 2672 O O . ARG A 1 327 ? -2.132 -22.488 7.036 1.00 47.56 327 ARG A O 1
ATOM 2679 N N . VAL A 1 328 ? -2.026 -20.364 6.304 1.00 43.91 328 VAL A N 1
ATOM 2680 C CA . VAL A 1 328 ? -1.655 -19.726 7.576 1.00 43.91 328 VAL A CA 1
ATOM 2681 C C . VAL A 1 328 ? -2.733 -19.964 8.639 1.00 43.91 328 VAL A C 1
ATOM 2683 O O . VAL A 1 328 ? -2.425 -20.310 9.778 1.00 43.91 328 VAL A O 1
ATOM 2686 N N . SER A 1 329 ? -4.008 -19.909 8.242 1.00 43.78 329 SER A N 1
ATOM 2687 C CA . SER A 1 329 ? -5.131 -20.269 9.113 1.00 43.78 329 SER A CA 1
ATOM 2688 C C . SER A 1 329 ? -5.149 -21.755 9.495 1.00 43.78 329 SER A C 1
ATOM 2690 O O . SER A 1 329 ? -5.700 -22.100 10.533 1.00 43.78 329 SER A O 1
ATOM 2692 N N . SER A 1 330 ? -4.574 -22.655 8.692 1.00 40.38 330 SER A N 1
ATOM 2693 C CA . SER A 1 330 ? -4.532 -24.097 8.990 1.00 40.38 330 SER A CA 1
ATOM 2694 C C . SER A 1 330 ? -3.347 -24.516 9.869 1.00 40.38 330 SER A C 1
ATOM 2696 O O . SER A 1 330 ? -3.469 -25.489 10.609 1.00 40.38 330 SER A O 1
ATOM 2698 N N . SER A 1 331 ? -2.227 -23.784 9.827 1.00 36.00 331 SER A N 1
ATOM 2699 C CA . SER A 1 331 ? -0.975 -24.154 10.506 1.00 36.00 331 SER A CA 1
ATOM 2700 C C . SER A 1 331 ? -0.812 -23.570 11.912 1.00 36.00 331 SER A C 1
ATOM 2702 O O . SER A 1 331 ? 0.056 -24.021 12.656 1.00 36.00 331 SER A O 1
ATOM 2704 N N . ILE A 1 332 ? -1.633 -22.591 12.303 1.00 36.09 332 ILE A N 1
ATOM 2705 C CA . ILE A 1 332 ? -1.491 -21.890 13.583 1.00 36.09 332 ILE A CA 1
ATOM 2706 C C . ILE A 1 332 ? -2.778 -22.047 14.391 1.00 36.09 332 ILE A C 1
ATOM 2708 O O . ILE A 1 332 ? -3.862 -21.669 13.942 1.00 36.09 332 ILE A O 1
ATOM 2712 N N . ASN A 1 333 ? -2.660 -22.614 15.593 1.00 34.38 333 ASN A N 1
ATOM 2713 C CA . ASN A 1 333 ? -3.724 -22.713 16.593 1.00 34.38 333 ASN A CA 1
ATOM 2714 C C . ASN A 1 333 ? -4.247 -21.311 16.973 1.00 34.38 333 ASN A C 1
ATOM 2716 O O . ASN A 1 333 ? -3.763 -20.704 17.923 1.00 34.38 333 ASN A O 1
ATOM 2720 N N . GLY A 1 334 ? -5.245 -20.803 16.237 1.00 33.28 334 GLY A N 1
ATOM 2721 C CA . GLY A 1 334 ? -6.077 -19.671 16.664 1.00 33.28 334 GLY A CA 1
ATOM 2722 C C . GLY A 1 334 ? -5.859 -18.302 16.003 1.00 33.28 334 GLY A C 1
ATOM 2723 O O . GLY A 1 334 ? -6.236 -17.310 16.613 1.00 33.28 334 GLY A O 1
ATOM 2724 N N . ARG A 1 335 ? -5.298 -18.187 14.789 1.00 38.47 335 ARG A N 1
ATOM 2725 C CA . ARG A 1 335 ? -5.128 -16.870 14.128 1.00 38.47 335 ARG A CA 1
ATOM 2726 C C . ARG A 1 335 ? -5.944 -16.774 12.837 1.00 38.47 335 ARG A C 1
ATOM 2728 O O . ARG A 1 335 ? -5.920 -17.698 12.025 1.00 38.47 335 ARG A O 1
ATOM 2735 N N . ALA A 1 336 ? -6.756 -15.724 12.727 1.00 35.03 336 ALA A N 1
ATOM 2736 C CA . ALA A 1 336 ? -7.828 -15.596 11.745 1.00 35.03 336 ALA A CA 1
ATOM 2737 C C . ALA A 1 336 ? -7.397 -14.761 10.536 1.00 35.03 336 ALA A C 1
ATOM 2739 O O . ALA A 1 336 ? -6.949 -13.629 10.695 1.00 35.03 336 ALA A O 1
ATOM 2740 N N . ALA A 1 337 ? -7.597 -15.317 9.342 1.00 39.19 337 ALA A N 1
ATOM 2741 C CA . ALA A 1 337 ? -7.950 -14.530 8.173 1.00 39.19 337 ALA A CA 1
ATOM 2742 C C . ALA A 1 337 ? -9.482 -14.479 8.113 1.00 39.19 337 ALA A C 1
ATOM 2744 O O . ALA A 1 337 ? -10.089 -15.547 8.067 1.00 39.19 337 ALA A O 1
ATOM 2745 N N . VAL A 1 338 ? -10.120 -13.308 8.166 1.00 43.28 338 VAL A N 1
ATOM 2746 C CA . VAL A 1 338 ? -11.592 -13.222 8.074 1.00 43.28 338 VAL A CA 1
ATOM 2747 C C . VAL A 1 338 ? -11.996 -12.726 6.696 1.00 43.28 338 VAL A C 1
ATOM 2749 O O . VAL A 1 338 ? -11.538 -11.671 6.277 1.00 43.28 338 VAL A O 1
ATOM 2752 N N . PHE A 1 339 ? -12.824 -13.495 5.988 1.00 43.72 339 PHE A N 1
ATOM 2753 C CA . PHE A 1 339 ? -13.318 -13.136 4.657 1.00 43.72 339 PHE A CA 1
ATOM 2754 C C . PHE A 1 339 ? -14.774 -12.712 4.727 1.00 43.72 339 PHE A C 1
ATOM 2756 O O . PHE A 1 339 ? -15.637 -13.508 5.108 1.00 43.72 339 PHE A O 1
ATOM 2763 N N . PHE A 1 340 ? -15.035 -11.496 4.277 1.00 41.28 340 PHE A N 1
ATOM 2764 C CA . PHE A 1 340 ? -16.367 -10.928 4.193 1.00 41.28 340 PHE A CA 1
ATOM 2765 C C . PHE A 1 340 ? -16.787 -10.809 2.732 1.00 41.28 340 PHE A C 1
ATOM 2767 O O . PHE A 1 340 ? -15.998 -10.336 1.928 1.00 41.28 340 PHE A O 1
ATOM 2774 N N . HIS A 1 341 ? -18.003 -11.220 2.378 1.00 35.94 341 HIS A N 1
ATOM 2775 C CA . HIS A 1 341 ? -18.568 -11.047 1.039 1.00 35.94 341 HIS A CA 1
ATOM 2776 C C . HIS A 1 341 ? -19.907 -10.308 1.146 1.00 35.94 341 HIS A C 1
ATOM 2778 O O . HIS A 1 341 ? -20.815 -10.748 1.849 1.00 35.94 341 HIS A O 1
ATOM 2784 N N . ARG A 1 342 ? -20.083 -9.182 0.452 1.00 34.28 342 ARG A N 1
ATOM 2785 C CA . ARG A 1 342 ? -21.408 -8.546 0.335 1.00 34.28 342 ARG A CA 1
ATOM 2786 C C . ARG A 1 342 ? -22.018 -8.918 -1.016 1.00 34.28 342 ARG A C 1
ATOM 2788 O O . ARG A 1 342 ? -21.613 -8.379 -2.042 1.00 34.28 342 ARG A O 1
ATOM 2795 N N . ARG A 1 343 ? -22.999 -9.834 -1.032 1.00 32.41 343 ARG A N 1
ATOM 2796 C CA . ARG A 1 343 ? -23.806 -10.092 -2.240 1.00 32.41 343 ARG A CA 1
ATOM 2797 C C . ARG A 1 343 ? -24.679 -8.866 -2.523 1.00 32.41 343 ARG A C 1
ATOM 2799 O O . ARG A 1 343 ? -25.435 -8.429 -1.657 1.00 32.41 343 ARG A O 1
ATOM 2806 N N . ASN A 1 344 ? -24.597 -8.325 -3.737 1.00 33.47 344 ASN A N 1
ATOM 2807 C CA . ASN A 1 344 ? -25.507 -7.274 -4.189 1.00 33.47 344 ASN A CA 1
ATOM 2808 C C . ASN A 1 344 ? -26.939 -7.827 -4.294 1.00 33.47 344 ASN A C 1
ATOM 2810 O O . ASN A 1 344 ? -27.161 -8.922 -4.814 1.00 33.47 344 ASN A O 1
ATOM 2814 N N . GLY A 1 345 ? -27.919 -7.054 -3.816 1.00 29.78 345 GLY A N 1
ATOM 2815 C CA . GLY A 1 345 ? -29.325 -7.461 -3.698 1.00 29.78 345 GLY A CA 1
ATOM 2816 C C . GLY A 1 345 ? -30.054 -7.783 -5.010 1.00 29.78 345 GLY A C 1
ATOM 2817 O O . GLY A 1 345 ? -31.188 -8.245 -4.959 1.00 29.78 345 GLY A O 1
ATOM 2818 N N . SER A 1 346 ? -29.431 -7.602 -6.178 1.00 29.53 346 SER A N 1
ATOM 2819 C CA . SER A 1 346 ? -30.000 -8.017 -7.469 1.00 29.53 346 SER A CA 1
ATOM 2820 C C . SER A 1 346 ? -29.946 -9.532 -7.703 1.00 29.53 346 SER A C 1
ATOM 2822 O O . SER A 1 346 ? -30.707 -10.042 -8.520 1.00 29.53 346 SER A O 1
ATOM 2824 N N . ALA A 1 347 ? -29.113 -10.272 -6.961 1.00 28.98 347 ALA A N 1
ATOM 2825 C CA . ALA A 1 347 ? -29.038 -11.734 -7.060 1.00 28.98 347 ALA A CA 1
ATOM 2826 C C . ALA A 1 347 ? -30.147 -12.467 -6.273 1.00 28.98 347 ALA A C 1
ATOM 2828 O O . ALA A 1 347 ? -30.332 -13.667 -6.446 1.00 28.98 347 ALA A O 1
ATOM 2829 N N . LEU A 1 348 ? -30.928 -11.761 -5.444 1.00 28.62 348 LEU A N 1
ATOM 2830 C CA . LEU A 1 348 ? -32.012 -12.357 -4.646 1.00 28.62 348 LEU A CA 1
ATOM 2831 C C . LEU A 1 348 ? -33.248 -12.764 -5.469 1.00 28.62 348 LEU A C 1
ATOM 2833 O O . LEU A 1 348 ? -34.133 -13.421 -4.931 1.00 28.62 348 LEU A O 1
ATOM 2837 N N . GLN A 1 349 ? -33.330 -12.403 -6.755 1.00 26.23 349 GLN A N 1
ATOM 2838 C CA . GLN A 1 349 ? -34.487 -12.736 -7.598 1.00 26.23 349 GLN A CA 1
ATOM 2839 C C . GLN A 1 349 ? -34.308 -13.969 -8.496 1.00 26.23 349 GLN A C 1
ATOM 2841 O O . GLN A 1 349 ? -35.275 -14.356 -9.147 1.00 26.23 349 GLN A O 1
ATOM 2846 N N . GLN A 1 350 ? -33.137 -14.618 -8.532 1.00 27.14 350 GLN A N 1
ATOM 2847 C CA . GLN A 1 350 ? -32.911 -15.760 -9.437 1.00 27.14 350 GLN A CA 1
ATOM 2848 C C . GLN A 1 350 ? -32.814 -17.145 -8.776 1.00 27.14 350 GLN A C 1
ATOM 2850 O O . GLN A 1 350 ? -32.846 -18.132 -9.498 1.00 27.14 350 GLN A O 1
ATOM 2855 N N . GLU A 1 351 ? -32.812 -17.265 -7.444 1.00 26.97 351 GLU A N 1
ATOM 2856 C CA . GLU A 1 351 ? -32.744 -18.579 -6.761 1.00 26.97 351 GLU A CA 1
ATOM 2857 C C . GLU A 1 351 ? -34.065 -19.030 -6.098 1.00 26.97 351 GLU A C 1
ATOM 2859 O O . GLU A 1 351 ? -34.067 -19.938 -5.275 1.00 26.97 351 GLU A O 1
ATOM 2864 N N . VAL A 1 352 ? -35.218 -18.452 -6.470 1.00 28.75 352 VAL A N 1
ATOM 2865 C CA . VAL A 1 352 ? -36.546 -18.931 -6.000 1.00 28.75 352 VAL A CA 1
ATOM 2866 C C . VAL A 1 352 ? -37.215 -19.906 -6.989 1.00 28.75 352 VAL A C 1
ATOM 2868 O O . VAL A 1 352 ? -38.269 -20.468 -6.700 1.00 28.75 352 VAL A O 1
ATOM 2871 N N . HIS A 1 353 ? -36.586 -20.198 -8.130 1.00 29.30 353 HIS A N 1
ATOM 2872 C CA . HIS A 1 353 ? -37.054 -21.234 -9.054 1.00 29.30 353 HIS A CA 1
ATOM 2873 C C . HIS A 1 353 ? -35.897 -22.094 -9.577 1.00 29.30 353 HIS A C 1
ATOM 2875 O O . HIS A 1 353 ? -35.454 -21.921 -10.711 1.00 29.30 353 HIS A O 1
ATOM 2881 N N . ALA A 1 354 ? -35.442 -23.036 -8.751 1.00 30.81 354 ALA A N 1
ATOM 2882 C CA . ALA A 1 354 ? -34.795 -24.270 -9.190 1.00 30.81 354 ALA A CA 1
ATOM 2883 C C . ALA A 1 354 ? -35.121 -25.396 -8.204 1.00 30.81 354 ALA A C 1
ATOM 2885 O O . ALA A 1 354 ? -34.903 -25.184 -6.990 1.00 30.81 354 ALA A O 1
#

Radius of gyration: 22.59 Å; Cα contacts (8 Å, |Δi|>4): 491; chains: 1; bounding box: 68×47×66 Å

Secondary structure (DSSP, 8-state):
------HHHHHHHHS--GGGS-HHHHHHHPPP---EEEEE---SS---SEE-HHHHHHHHHTS-TTPPPEEEEEE--TTSSHHHHHHHHHHHTT-B-TTSPBPSEEEEEE-TTS-GGGHHHHHHTTS-----PPPGGGS-HHHHHHHHHHHHHHHGGG-TTS-HHHHHHHT---TTS--HHHHHHHHHHHHHHHHHTT------SS-HHHHHHHHHHHHSS---HHHHHHHHHHHHHHHHHHTT-TTHHHHHHHHHHHHHHTT-EEEEEES-GGGGGGGHHHHHHHHT-GGG---EEEEEE-HHHHHHHT-GGGHHHHHHHHHHHHHHHHHSTT--EEEEE---GGGGGSSS--

Foldseek 3Di:
DDDPPDPVNVCLQPVDDLLRDDPVSNVVNQDWPWAWAWPDWLAPDDDDRGHTLVNVLCSQLVDALFFFFFAEEEEEAPPLCLLVSLSVSQSVAQDCDPVSDTHQEHEQEDELLHALQCNVVSLCVPFDDDDLFARLLNDQLLVLLLQLLVCCLVVVVQLVVDDNLLSCLQSDDDPPFDHLSVLQSVLSVVVSVCVVVSNDDARDRADPVRQQRSCCRRPVDGDPPVSVVSVSVSSLVSSCVVSVPPDPLLSQLVSQVRSVVVSHAYEYRASALCSNRSCSVRVLVNSLVGRSHRYHYYHYYHPVVCCPPVHPVCVVVVVVSVVSQVVSVVPDDRHDHIYIYDDDPVVVPPPPPD

Solvent-accessible surface area (backbone atoms only — not comparable to full-atom values): 19988 Å² total; per-residue (Å²): 131,88,79,88,75,48,70,73,55,48,56,67,63,70,74,50,57,63,84,70,43,54,73,69,60,36,64,77,68,62,73,86,60,57,67,34,29,61,81,39,74,64,55,99,68,89,70,68,77,46,36,37,55,65,56,52,50,50,58,63,70,67,63,57,49,84,39,49,30,31,35,35,41,41,38,33,56,87,90,69,47,50,49,50,51,42,46,52,48,44,73,63,36,50,38,69,40,99,83,75,46,71,46,45,41,38,53,33,75,47,44,84,83,46,55,48,72,49,51,62,57,55,68,36,72,91,42,100,67,92,78,76,59,52,48,75,73,75,51,57,33,63,62,50,18,50,49,42,42,50,49,45,58,74,52,30,81,73,42,78,92,48,53,74,69,52,40,50,39,50,57,44,87,47,98,89,49,82,26,53,42,59,47,33,19,49,36,46,46,52,43,38,55,31,55,79,66,74,45,95,68,80,82,60,65,71,50,72,69,56,46,40,52,40,30,38,72,47,65,74,43,84,65,62,72,82,52,51,58,56,52,51,50,53,52,51,54,48,48,39,46,73,29,56,42,77,46,56,53,59,53,52,22,53,51,32,49,50,32,40,75,74,61,25,23,46,30,40,29,32,28,38,51,74,45,34,53,88,49,34,65,56,53,49,61,39,49,69,38,36,88,57,34,24,36,40,36,39,34,17,39,43,67,68,54,47,51,70,77,66,34,84,69,44,62,54,57,56,48,44,52,54,49,48,41,51,48,52,40,70,76,40,99,79,55,33,48,32,38,32,41,54,80,65,79,80,62,73,76,69,76,84,75,127

Sequence (354 aa):
MSRDWDQNTVDRHINFLPSQQSKNIFHDTHYPIDRVYANYIRSPVRYDEFLTQENILESITSSKLTNDNRLFIIEGASGCGKTQLCTWLSHQLGRELESGQVDSYIALHHSQRDHSEDFFDILTEYVEIDNQVINIVELDSEKAAKALVANIRVFGDNLREFSEAEVQSLTESRQERVDLQDILANNLREYQAKYENDVDTHLELVSRDEYQLLTTEAFNNDPDWSRLDHLRSAIKEHLTGILGVESVSEKLASISEAYVEKGYRPVILCDDLPTLGVLQEQFLNYAIQPQKGHYDIVVGWSPSWYNHHVGPHTDGYYAYIKKQSRRVSSSINGRAAVFFHRRNGSALQQEVHA

pLDDT: mean 73.12, std 17.91, range [26.23, 94.69]

Nearest PDB structures (foldseek):
  7tjh-assembly1_A  TM=4.398E-01  e=3.561E-01  Saccharomyces cerevisiae
  7jps-assembly1_A  TM=5.439E-01  e=2.002E+00  Homo sapiens

Mean predicted aligned error: 12.69 Å